Protein AF-A0A5K7SCH5-F1 (afdb_monomer)

Foldseek 3Di:
DVVVVVVVVVVVVVVVLVVQLVVQLVVVCVVVVNPDDPDPLSSCLSVLLSVLLVVLQCCCVPPLCVPAVVVVNVVVSVVVNLVSLQVSLVVSLVVNVVSDDPPRDDPVSNDCSVVSSVVSVVSNVVSVVVVVVVVVVVVVVVVVVVVVVVVVVVVVVVVVLVVLDPVVLVVLLVVLLVVCVVVVNPCSVVSVVLVVLLVCCSNPVLPDQKDFLVSQVSNVVSVVVSLCSSCVVQAAEAEEEDDDRDRDIDNHCPCVVVQVCLSVPLPPDPDPHWYWYFYWYFDCDDPDTDTDTDTDRDD

Sequence (299 aa):
MVNRYDKFKIYSHVLFWICSITFAISAFYVASDHKLILNSDLFLRALIPNIGFALAVYFNLYLLIPKFLKNKNYIFYTFWLIILLAISAILIQLIFTYLSEPRSLSDQFRNMFSSHFFTALFYVGITSLFKFVKDWLKLQEIKLKITQIEREKLEAELNTLKSQLNPHFLFNSLNNIYSLSLVNSPRTPEIILKLSDLMRHVLYESRENFISVKEELNFLSNFIELQKIRLNNEIEIQYLIEGEVPDTKVIPLIFEPFIDNAFKHGLRNPAPLPYIHVFIYFQQIRCDLRLRITLIARD

Structure (mmCIF, N/CA/C/O backbone):
data_AF-A0A5K7SCH5-F1
#
_entry.id   AF-A0A5K7SCH5-F1
#
loop_
_atom_site.group_PDB
_atom_site.id
_atom_site.type_symbol
_atom_site.label_atom_id
_atom_site.label_alt_id
_atom_site.label_comp_id
_atom_site.label_asym_id
_atom_site.label_entity_id
_atom_site.label_seq_id
_atom_site.pdbx_PDB_ins_code
_atom_site.Cartn_x
_atom_site.Cartn_y
_atom_site.Cartn_z
_atom_site.occupancy
_atom_site.B_iso_or_equiv
_atom_site.auth_seq_id
_atom_site.auth_comp_id
_atom_site.auth_asym_id
_atom_site.auth_atom_id
_atom_site.pdbx_PDB_model_num
ATOM 1 N N . MET A 1 1 ? -3.236 18.966 -10.878 1.00 46.78 1 MET A N 1
ATOM 2 C CA . MET A 1 1 ? -1.799 18.663 -10.647 1.00 46.78 1 MET A CA 1
ATOM 3 C C . MET A 1 1 ? -1.183 17.704 -11.674 1.00 46.78 1 MET A C 1
ATOM 5 O O . MET A 1 1 ? -0.022 17.902 -12.003 1.00 46.78 1 MET A O 1
ATOM 9 N N . VAL A 1 2 ? -1.929 16.745 -12.243 1.00 48.94 2 VAL A N 1
ATOM 10 C CA . VAL A 1 2 ? -1.434 15.760 -13.241 1.00 48.94 2 VAL A CA 1
ATOM 11 C C . VAL A 1 2 ? -0.761 16.407 -14.474 1.00 48.94 2 VAL A C 1
ATOM 13 O O . VAL A 1 2 ? 0.338 16.024 -14.857 1.00 48.94 2 VAL A O 1
ATOM 16 N N . ASN A 1 3 ? -1.328 17.498 -15.003 1.00 55.69 3 ASN A N 1
ATOM 17 C CA . ASN A 1 3 ? -0.863 18.143 -16.243 1.00 55.69 3 ASN A CA 1
ATOM 18 C C . ASN A 1 3 ? 0.536 18.810 -16.154 1.00 55.69 3 ASN A C 1
ATOM 20 O O . ASN A 1 3 ? 1.202 18.995 -17.167 1.00 55.69 3 ASN A O 1
ATOM 24 N N . ARG A 1 4 ? 1.022 19.187 -14.958 1.00 58.84 4 ARG A N 1
ATOM 25 C CA . ARG A 1 4 ? 2.378 19.770 -14.814 1.00 58.84 4 ARG A CA 1
ATOM 26 C C . ARG A 1 4 ? 3.472 18.699 -14.842 1.00 58.84 4 ARG A C 1
ATOM 28 O O . ARG A 1 4 ? 4.551 18.954 -15.368 1.00 58.84 4 ARG A O 1
ATOM 35 N N . TYR A 1 5 ? 3.184 17.511 -14.312 1.00 65.25 5 TYR A N 1
ATOM 36 C CA . TYR A 1 5 ? 4.149 16.416 -14.227 1.00 65.25 5 TYR A CA 1
ATOM 37 C C . TYR A 1 5 ? 4.415 15.780 -15.598 1.00 65.25 5 TYR A C 1
ATOM 39 O O . TYR A 1 5 ? 5.567 15.531 -15.956 1.00 65.25 5 TYR A O 1
ATOM 47 N N . ASP A 1 6 ? 3.366 15.600 -16.403 1.00 69.25 6 ASP A N 1
ATOM 48 C CA . ASP A 1 6 ? 3.497 15.070 -17.765 1.00 69.25 6 ASP A CA 1
ATOM 49 C C . ASP A 1 6 ? 4.225 16.050 -18.691 1.00 69.25 6 ASP A C 1
ATOM 51 O O . ASP A 1 6 ? 5.098 15.645 -19.460 1.00 69.25 6 ASP A O 1
ATOM 55 N N . LYS A 1 7 ? 3.964 17.355 -18.541 1.00 72.81 7 LYS A N 1
ATOM 56 C CA . LYS A 1 7 ? 4.720 18.402 -19.239 1.00 72.81 7 LYS A CA 1
ATOM 57 C C . LYS A 1 7 ? 6.201 18.375 -18.864 1.00 72.81 7 LYS A C 1
ATOM 59 O O . LYS A 1 7 ? 7.041 18.348 -19.756 1.00 72.81 7 LYS A O 1
ATOM 64 N N . PHE A 1 8 ? 6.534 18.304 -17.571 1.00 79.38 8 PHE A N 1
ATOM 65 C CA . PHE A 1 8 ? 7.929 18.219 -17.117 1.00 79.38 8 PHE A CA 1
ATOM 66 C C . PHE A 1 8 ? 8.663 17.000 -17.696 1.00 79.38 8 PHE A C 1
ATOM 68 O O . PHE A 1 8 ? 9.817 17.106 -18.102 1.00 79.38 8 PHE A O 1
ATOM 75 N N . LYS A 1 9 ? 7.978 15.856 -17.801 1.00 79.38 9 LYS A N 1
ATOM 76 C CA . LYS A 1 9 ? 8.527 14.644 -18.420 1.00 79.38 9 LYS A CA 1
ATOM 77 C C . LYS A 1 9 ? 8.827 14.837 -19.910 1.00 79.38 9 LYS A C 1
ATOM 79 O O . LYS A 1 9 ? 9.870 14.399 -20.380 1.00 79.38 9 LYS A O 1
ATOM 84 N N . ILE A 1 10 ? 7.929 15.478 -20.659 1.00 83.94 10 ILE A N 1
ATOM 85 C CA . ILE A 1 10 ? 8.163 15.765 -22.082 1.00 83.94 10 ILE A CA 1
ATOM 86 C C . ILE A 1 10 ? 9.352 16.721 -22.230 1.00 83.94 10 ILE A C 1
ATOM 88 O O . ILE A 1 10 ? 10.249 16.448 -23.025 1.00 83.94 10 ILE A O 1
ATOM 92 N N . TYR A 1 11 ? 9.415 17.780 -21.415 1.00 87.75 11 TYR A N 1
ATOM 93 C CA . TYR A 1 11 ? 10.534 18.722 -21.438 1.00 87.75 11 TYR A CA 1
ATOM 94 C C . TYR A 1 11 ? 11.872 18.057 -21.113 1.00 87.75 11 TYR A C 1
ATOM 96 O O . TYR A 1 11 ? 12.852 18.338 -21.796 1.00 87.75 11 TYR A O 1
ATOM 104 N N . SER A 1 12 ? 11.932 17.149 -20.134 1.00 85.19 12 SER A N 1
ATOM 105 C CA . SER A 1 12 ? 13.184 16.465 -19.799 1.00 85.19 12 SER A CA 1
ATOM 106 C C . SER A 1 12 ? 13.661 15.526 -20.910 1.00 85.19 12 SER A C 1
ATOM 108 O O . SER A 1 12 ? 14.858 15.477 -21.181 1.00 85.19 12 SER A O 1
ATOM 110 N N . HIS A 1 13 ? 12.750 14.833 -21.605 1.00 88.38 13 HIS A N 1
ATOM 111 C CA . HIS A 1 13 ? 13.102 14.021 -22.774 1.00 88.38 13 HIS A CA 1
ATOM 112 C C . HIS A 1 13 ? 13.577 14.874 -23.954 1.00 88.38 13 HIS A C 1
ATOM 114 O O . HIS A 1 13 ? 14.573 14.531 -24.587 1.00 88.38 13 HIS A O 1
ATOM 120 N N . VAL A 1 14 ? 12.891 15.983 -24.243 1.00 89.50 14 VAL A N 1
ATOM 121 C CA . VAL A 1 14 ? 13.286 16.896 -25.325 1.00 89.50 14 VAL A CA 1
ATOM 122 C C . VAL A 1 14 ? 14.648 17.519 -25.026 1.00 89.50 14 VAL A C 1
ATOM 124 O O . VAL A 1 14 ? 15.532 17.486 -25.876 1.00 89.50 14 VAL A O 1
ATOM 127 N N . LEU A 1 15 ? 14.855 18.005 -23.800 1.00 92.56 15 LEU A N 1
ATOM 128 C CA . LEU A 1 15 ? 16.133 18.559 -23.360 1.00 92.56 15 LEU A CA 1
ATOM 129 C C . LEU A 1 15 ? 17.260 17.523 -23.455 1.00 92.56 15 LEU A C 1
ATOM 131 O O . LEU A 1 15 ? 18.329 17.837 -23.968 1.00 92.56 15 LEU A O 1
ATOM 135 N N . PHE A 1 16 ? 17.011 16.282 -23.024 1.00 93.19 16 PHE A N 1
ATOM 136 C CA . PHE A 1 16 ? 17.981 15.190 -23.116 1.00 93.19 16 PHE A CA 1
ATOM 137 C C . PHE A 1 16 ? 18.449 14.952 -24.557 1.00 93.19 16 PHE A C 1
ATOM 139 O O . PHE A 1 16 ? 19.652 14.901 -24.810 1.00 93.19 16 PHE A O 1
ATOM 146 N N . TRP A 1 17 ? 17.519 14.854 -25.512 1.00 94.06 17 TRP A N 1
ATOM 147 C CA . TRP A 1 17 ? 17.871 14.632 -26.917 1.00 94.06 17 TRP A CA 1
ATOM 148 C C . TRP A 1 17 ? 18.519 15.854 -27.571 1.00 94.06 17 TRP A C 1
ATOM 150 O O . TRP A 1 17 ? 19.431 15.680 -28.375 1.00 94.06 17 TRP A O 1
ATOM 160 N N . ILE A 1 18 ? 18.133 17.077 -27.191 1.00 92.44 18 ILE A N 1
ATOM 161 C CA . ILE A 1 18 ? 18.821 18.299 -27.636 1.00 92.44 18 ILE A CA 1
ATOM 162 C C . ILE A 1 18 ? 20.275 18.288 -27.155 1.00 92.44 18 ILE A C 1
ATOM 164 O O . ILE A 1 18 ? 21.184 18.445 -27.965 1.00 92.44 18 ILE A O 1
ATOM 168 N N . CYS A 1 19 ? 20.517 18.030 -25.866 1.00 93.00 19 CYS A N 1
ATOM 169 C CA . CYS A 1 19 ? 21.871 17.905 -25.322 1.00 93.00 19 CYS A CA 1
ATOM 170 C C . CYS A 1 19 ? 22.671 16.797 -26.023 1.00 93.00 19 CYS A C 1
ATOM 172 O O . CYS A 1 19 ? 23.845 16.988 -26.324 1.00 93.00 19 CYS A O 1
ATOM 174 N N . SER A 1 20 ? 22.027 15.666 -26.320 1.00 92.69 20 SER A N 1
ATOM 175 C CA . SER A 1 20 ? 22.623 14.531 -27.031 1.00 92.69 20 SER A CA 1
ATOM 176 C C . SER A 1 20 ? 23.069 14.888 -28.452 1.00 92.69 20 SER A C 1
ATOM 178 O O . SER A 1 20 ? 24.183 14.558 -28.858 1.00 92.69 20 SER A O 1
ATOM 180 N N . ILE A 1 21 ? 22.227 15.602 -29.203 1.00 91.62 21 ILE A N 1
ATOM 181 C CA . ILE A 1 21 ? 22.551 16.060 -30.559 1.00 91.62 21 ILE A CA 1
ATOM 182 C C . ILE A 1 21 ? 23.678 17.096 -30.512 1.00 91.62 21 ILE A C 1
ATOM 184 O O . ILE A 1 21 ? 24.638 16.972 -31.268 1.00 91.62 21 ILE A O 1
ATOM 188 N N . THR A 1 22 ? 23.617 18.069 -29.598 1.00 90.00 22 THR A N 1
ATOM 189 C CA . THR A 1 22 ? 24.687 19.065 -29.415 1.00 90.00 22 THR A CA 1
ATOM 190 C C . THR A 1 22 ? 26.019 18.398 -29.073 1.00 90.00 22 THR A C 1
ATOM 192 O O . THR A 1 22 ? 27.050 18.740 -29.654 1.00 90.00 22 THR A O 1
ATOM 195 N N . PHE A 1 23 ? 26.001 17.400 -28.183 1.00 90.62 23 PHE A N 1
ATOM 196 C CA . PHE A 1 23 ? 27.180 16.603 -27.860 1.00 90.62 23 PHE A CA 1
ATOM 197 C C . PHE A 1 23 ? 27.710 15.861 -29.092 1.00 90.62 23 PHE A C 1
ATOM 199 O O . PHE A 1 23 ? 28.900 15.953 -29.384 1.00 90.62 23 PHE A O 1
ATOM 206 N N . ALA A 1 24 ? 26.845 15.202 -29.868 1.00 87.88 24 ALA A N 1
ATOM 207 C CA . ALA A 1 24 ? 27.249 14.517 -31.094 1.00 87.88 24 ALA A CA 1
ATOM 208 C C . ALA A 1 24 ? 27.886 15.471 -32.122 1.00 87.88 24 ALA A C 1
ATOM 210 O O . ALA A 1 24 ? 28.936 15.147 -32.669 1.00 87.88 24 ALA A O 1
ATOM 211 N N . ILE A 1 25 ? 27.317 16.665 -32.336 1.00 87.44 25 ILE A N 1
ATOM 212 C CA . ILE A 1 25 ? 27.899 17.691 -33.222 1.00 87.44 25 ILE A CA 1
ATOM 213 C C . ILE A 1 25 ? 29.306 18.070 -32.744 1.00 87.44 25 ILE A C 1
ATOM 215 O O . ILE A 1 25 ? 30.240 18.086 -33.545 1.00 87.44 25 ILE A O 1
ATOM 219 N N . SER A 1 26 ? 29.477 18.319 -31.440 1.00 85.69 26 SER A N 1
ATOM 220 C CA . SER A 1 26 ? 30.792 18.637 -30.869 1.00 85.69 26 SER A CA 1
ATOM 221 C C . SER A 1 26 ? 31.794 17.486 -31.020 1.00 85.69 26 SER A C 1
ATOM 223 O O . SER A 1 26 ? 32.942 17.721 -31.390 1.00 85.69 26 SER A O 1
ATOM 225 N N . ALA A 1 27 ? 31.355 16.239 -30.823 1.00 83.25 27 ALA A N 1
ATOM 226 C CA . ALA A 1 27 ? 32.192 15.055 -30.971 1.00 83.25 27 ALA A CA 1
ATOM 227 C C . ALA A 1 27 ? 32.668 14.868 -32.418 1.00 83.25 27 ALA A C 1
ATOM 229 O O . ALA A 1 27 ? 33.852 14.627 -32.635 1.00 83.25 27 ALA A O 1
ATOM 230 N N . PHE A 1 28 ? 31.787 15.036 -33.412 1.00 79.50 28 PHE A N 1
ATOM 231 C CA . PHE A 1 28 ? 32.173 14.981 -34.826 1.00 79.50 28 PHE A CA 1
ATOM 232 C C . PHE A 1 28 ? 33.104 16.131 -35.222 1.00 79.50 28 PHE A C 1
ATOM 234 O O . PHE A 1 28 ? 34.065 15.909 -35.957 1.00 79.50 28 PHE A O 1
ATOM 241 N N . TYR A 1 29 ? 32.862 17.341 -34.712 1.00 80.62 29 TYR A N 1
ATOM 242 C CA . TYR A 1 29 ? 33.730 18.491 -34.961 1.00 80.62 29 TYR A CA 1
ATOM 243 C C . TYR A 1 29 ? 35.156 18.250 -34.440 1.00 80.62 29 TYR A C 1
ATOM 245 O O . TYR A 1 29 ? 36.119 18.395 -35.195 1.00 80.62 29 TYR A O 1
ATOM 253 N N . VAL A 1 30 ? 35.292 17.775 -33.198 1.00 80.56 30 VAL A N 1
ATOM 254 C CA . VAL A 1 30 ? 36.593 17.426 -32.601 1.00 80.56 30 VAL A CA 1
ATOM 255 C C . VAL A 1 30 ? 37.244 16.241 -33.320 1.00 80.56 30 VAL A C 1
ATOM 257 O O . VAL A 1 30 ? 38.422 16.308 -33.661 1.00 80.56 30 VAL A O 1
ATOM 260 N N . ALA A 1 31 ? 36.487 15.177 -33.615 1.00 74.81 31 ALA A N 1
ATOM 261 C CA . ALA A 1 31 ? 36.997 13.995 -34.317 1.00 74.81 31 ALA A CA 1
ATOM 262 C C . ALA A 1 31 ? 37.499 14.306 -35.736 1.00 74.81 31 ALA A C 1
ATOM 264 O O . ALA A 1 31 ? 38.339 13.587 -36.269 1.00 74.81 31 ALA A O 1
ATOM 265 N N . SER A 1 32 ? 37.012 15.391 -36.342 1.00 70.19 32 SER A N 1
ATOM 266 C CA . SER A 1 32 ? 37.479 15.873 -37.642 1.00 70.19 32 SER A CA 1
ATOM 267 C C . SER A 1 32 ? 38.739 16.735 -37.594 1.00 70.19 32 SER A C 1
ATOM 269 O O . SER A 1 32 ? 39.086 17.347 -38.604 1.00 70.19 32 SER A O 1
ATOM 271 N N . ASP A 1 33 ? 39.403 16.824 -36.439 1.00 75.38 33 ASP A N 1
ATOM 272 C CA . ASP A 1 33 ? 40.546 17.716 -36.228 1.00 75.38 33 ASP A CA 1
ATOM 273 C C . ASP A 1 33 ? 40.180 19.188 -36.502 1.00 75.38 33 ASP A C 1
ATOM 275 O O . ASP A 1 33 ? 40.959 19.952 -37.062 1.00 75.38 33 ASP A O 1
ATOM 279 N N . HIS A 1 34 ? 38.949 19.579 -36.140 1.00 77.19 34 HIS A N 1
ATOM 280 C CA . HIS A 1 34 ? 38.393 20.925 -36.344 1.00 77.19 34 HIS A CA 1
ATOM 281 C C . HIS A 1 34 ? 38.303 21.357 -37.823 1.00 77.19 34 HIS A C 1
ATOM 283 O O . HIS A 1 34 ? 38.182 22.545 -38.117 1.00 77.19 34 HIS A O 1
ATOM 289 N N . LYS A 1 35 ? 38.350 20.404 -38.767 1.00 67.69 35 LYS A N 1
ATOM 290 C CA . LYS A 1 35 ? 38.323 20.675 -40.218 1.00 67.69 35 LYS A CA 1
ATOM 291 C C . LYS A 1 35 ? 36.916 20.672 -40.816 1.00 67.69 35 LYS A C 1
ATOM 293 O O . LYS A 1 35 ? 36.741 21.153 -41.934 1.00 67.69 35 LYS A O 1
ATOM 298 N N . LEU A 1 36 ? 35.912 20.134 -40.117 1.00 67.12 36 LEU A N 1
ATOM 299 C CA . LEU A 1 36 ? 34.521 20.172 -40.580 1.00 67.12 36 LEU A CA 1
ATOM 300 C C . LEU A 1 36 ? 33.914 21.567 -40.393 1.00 67.12 36 LEU A C 1
ATOM 302 O O . LEU A 1 36 ? 33.878 22.105 -39.289 1.00 67.12 36 LEU A O 1
ATOM 306 N N . ILE A 1 37 ? 33.365 22.121 -41.474 1.00 71.06 37 ILE A N 1
ATOM 307 C CA . ILE A 1 37 ? 32.557 23.346 -41.439 1.00 71.06 37 ILE A CA 1
ATOM 308 C C . ILE A 1 37 ? 31.182 23.005 -40.840 1.00 71.06 37 ILE A C 1
ATOM 310 O O . ILE A 1 37 ? 30.614 21.952 -41.144 1.00 71.06 37 ILE A O 1
ATOM 314 N N . LEU A 1 38 ? 30.634 23.900 -40.007 1.00 73.31 38 LEU A N 1
ATOM 315 C CA . LEU A 1 38 ? 29.265 23.827 -39.474 1.00 73.31 38 LEU A CA 1
ATOM 316 C C . LEU A 1 38 ? 28.230 23.989 -40.602 1.00 73.31 38 LEU A C 1
ATOM 318 O O . LEU A 1 38 ? 27.627 25.043 -40.775 1.00 73.31 38 LEU A O 1
ATOM 322 N N . ASN A 1 39 ? 28.038 22.919 -41.368 1.00 75.00 39 ASN A N 1
ATOM 323 C CA . ASN A 1 39 ? 27.110 22.840 -42.490 1.00 75.00 39 ASN A CA 1
ATOM 324 C C . ASN A 1 39 ? 25.967 21.860 -42.191 1.00 75.00 39 ASN A C 1
ATOM 326 O O . ASN A 1 39 ? 26.016 21.077 -41.238 1.00 75.00 39 ASN A O 1
ATOM 330 N N . SER A 1 40 ? 24.944 21.867 -43.049 1.00 77.38 40 SER A N 1
ATOM 331 C CA . SER A 1 40 ? 23.811 20.932 -42.983 1.00 77.38 40 SER A CA 1
ATOM 332 C C . SER A 1 40 ? 24.246 19.460 -42.972 1.00 77.38 40 SER A C 1
ATOM 334 O O . SER A 1 40 ? 23.619 18.650 -42.296 1.00 77.38 40 SER A O 1
ATOM 336 N N . ASP A 1 41 ? 25.348 19.123 -43.643 1.00 76.88 41 ASP A N 1
ATOM 337 C CA . ASP A 1 41 ? 25.918 17.771 -43.658 1.00 76.88 41 ASP A CA 1
ATOM 338 C C . ASP A 1 41 ? 26.381 17.304 -42.263 1.00 76.88 41 ASP A C 1
ATOM 340 O O . ASP A 1 41 ? 26.000 16.226 -41.808 1.00 76.88 41 ASP A O 1
ATOM 344 N N . LEU A 1 42 ? 27.113 18.143 -41.516 1.00 79.00 42 LEU A N 1
ATOM 345 C CA . LEU A 1 42 ? 27.538 17.832 -40.142 1.00 79.00 42 LEU A CA 1
ATOM 346 C C . LEU A 1 42 ? 26.329 17.614 -39.221 1.00 79.00 42 LEU A C 1
ATOM 348 O O . LEU A 1 42 ? 26.325 16.704 -38.389 1.00 79.00 42 LEU A O 1
ATOM 352 N N . PHE A 1 43 ? 25.286 18.431 -39.391 1.00 83.38 43 PHE A N 1
ATOM 353 C CA . PHE A 1 43 ? 24.049 18.289 -38.632 1.00 83.38 43 PHE A CA 1
ATOM 354 C C . PHE A 1 43 ? 23.350 16.957 -38.929 1.00 83.38 43 PHE A C 1
ATOM 356 O O . PHE A 1 43 ? 22.961 16.252 -37.999 1.00 83.38 43 PHE A O 1
ATOM 363 N N . LEU A 1 44 ? 23.241 16.564 -40.203 1.00 81.62 44 LEU A N 1
ATOM 364 C CA . LEU A 1 44 ? 22.659 15.278 -40.600 1.00 81.62 44 LEU A CA 1
ATOM 365 C C . LEU A 1 44 ? 23.472 14.087 -40.067 1.00 81.62 44 LEU A C 1
ATOM 367 O O . LEU A 1 44 ? 22.883 13.141 -39.536 1.00 81.62 44 LEU A O 1
ATOM 371 N N . ARG A 1 45 ? 24.810 14.163 -40.111 1.00 80.12 45 ARG A N 1
ATOM 372 C CA . ARG A 1 45 ? 25.715 13.142 -39.545 1.00 80.12 45 ARG A CA 1
ATOM 373 C C . ARG A 1 45 ? 25.533 12.955 -38.038 1.00 80.12 45 ARG A C 1
ATOM 375 O O . ARG A 1 45 ? 25.670 11.837 -37.550 1.00 80.12 45 ARG A O 1
ATOM 382 N N . ALA A 1 46 ? 25.181 14.011 -37.304 1.00 86.12 46 ALA A N 1
ATOM 383 C CA . ALA A 1 46 ? 24.870 13.928 -35.878 1.00 86.12 46 ALA A CA 1
ATOM 384 C C . ALA A 1 46 ? 23.429 13.462 -35.602 1.00 86.12 46 ALA A C 1
ATOM 386 O O . ALA A 1 46 ? 23.197 12.663 -34.692 1.00 86.12 46 ALA A O 1
ATOM 387 N N . LEU A 1 47 ? 22.455 13.942 -36.377 1.00 88.75 47 LEU A N 1
ATOM 388 C CA . LEU A 1 47 ? 21.031 13.679 -36.164 1.00 88.75 47 LEU A CA 1
ATOM 389 C C . LEU A 1 47 ? 20.677 12.198 -36.364 1.00 88.75 47 LEU A C 1
ATOM 391 O O . LEU A 1 47 ? 19.938 11.616 -35.572 1.00 88.75 47 LEU A O 1
ATOM 395 N N . ILE A 1 48 ? 21.209 11.579 -37.415 1.00 86.62 48 ILE A N 1
ATOM 396 C CA . ILE A 1 48 ? 20.793 10.244 -37.862 1.00 86.62 48 ILE A CA 1
ATOM 397 C C . ILE A 1 48 ? 21.143 9.139 -36.853 1.00 86.62 48 ILE A C 1
ATOM 399 O O . ILE A 1 48 ? 20.233 8.395 -36.468 1.00 86.62 48 ILE A O 1
ATOM 403 N N . PRO A 1 49 ? 22.389 9.037 -36.345 1.00 89.12 49 PRO A N 1
ATOM 404 C CA . PRO A 1 49 ? 22.706 8.100 -35.271 1.00 89.12 49 PRO A CA 1
ATOM 405 C C . PRO A 1 49 ? 21.851 8.340 -34.023 1.00 89.12 49 PRO A C 1
ATOM 407 O O . PRO A 1 49 ? 21.360 7.386 -33.424 1.00 89.12 49 PRO A O 1
ATOM 410 N N . ASN A 1 50 ? 21.598 9.608 -33.667 1.00 92.00 50 ASN A N 1
ATOM 411 C CA . ASN A 1 50 ? 20.769 9.967 -32.512 1.00 92.00 50 ASN A CA 1
ATOM 412 C C . ASN A 1 50 ? 19.324 9.465 -32.642 1.00 92.00 50 ASN A C 1
ATOM 414 O O . ASN A 1 50 ? 18.773 8.959 -31.665 1.00 92.00 50 ASN A O 1
ATOM 418 N N . ILE A 1 51 ? 18.720 9.540 -33.832 1.00 92.81 51 ILE A N 1
ATOM 419 C CA . ILE A 1 51 ? 17.390 8.963 -34.085 1.00 92.81 51 ILE A CA 1
ATOM 420 C C . ILE A 1 51 ? 17.425 7.441 -33.889 1.00 92.81 51 ILE A C 1
ATOM 422 O O . ILE A 1 51 ? 16.549 6.888 -33.221 1.00 92.81 51 ILE A O 1
ATOM 426 N N . GLY A 1 52 ? 18.454 6.763 -34.407 1.00 93.31 52 GLY A N 1
ATOM 427 C CA . GLY A 1 52 ? 18.636 5.322 -34.211 1.00 93.31 52 GLY A CA 1
ATOM 428 C C . GLY A 1 52 ? 18.763 4.934 -32.733 1.00 93.31 52 GLY A C 1
ATOM 429 O O . GLY A 1 52 ? 18.086 4.012 -32.269 1.00 93.31 52 GLY A O 1
ATOM 430 N N . PHE A 1 53 ? 19.556 5.683 -31.961 1.00 95.25 53 PHE A N 1
ATOM 431 C CA . PHE A 1 53 ? 19.676 5.490 -30.513 1.00 95.25 53 PHE A CA 1
ATOM 432 C C . PHE A 1 53 ? 18.355 5.754 -29.786 1.00 95.25 53 PHE A C 1
ATOM 434 O O . PHE A 1 53 ? 17.985 4.987 -28.897 1.00 95.25 53 PHE A O 1
ATOM 441 N N . ALA A 1 54 ? 17.609 6.790 -30.178 1.00 95.38 54 ALA A N 1
ATOM 442 C CA . ALA A 1 54 ? 16.308 7.096 -29.595 1.00 95.38 54 ALA A CA 1
ATOM 443 C C . ALA A 1 54 ? 15.304 5.962 -29.803 1.00 95.38 54 ALA A C 1
ATOM 445 O O . ALA A 1 54 ? 14.622 5.565 -28.855 1.00 95.38 54 ALA A O 1
ATOM 446 N N . LEU A 1 55 ? 15.258 5.386 -31.004 1.00 95.88 55 LEU A N 1
ATOM 447 C CA . LEU A 1 55 ? 14.415 4.228 -31.292 1.00 95.88 55 LEU A CA 1
ATOM 448 C C . LEU A 1 55 ? 14.777 3.035 -30.401 1.00 95.88 55 LEU A C 1
ATOM 450 O O . LEU A 1 55 ? 13.885 2.459 -29.779 1.00 95.88 55 LEU A O 1
ATOM 454 N N . ALA A 1 56 ? 16.067 2.707 -30.263 1.00 96.81 56 ALA A N 1
ATOM 455 C CA . ALA A 1 56 ? 16.517 1.629 -29.379 1.00 96.81 56 ALA A CA 1
ATOM 456 C C . ALA A 1 56 ? 16.144 1.888 -27.905 1.00 96.81 56 ALA A C 1
ATOM 458 O O . ALA A 1 56 ? 15.617 1.001 -27.228 1.00 96.81 56 ALA A O 1
ATOM 459 N N . VAL A 1 57 ? 16.340 3.117 -27.415 1.00 97.06 57 VAL A N 1
ATOM 460 C CA . VAL A 1 57 ? 15.959 3.529 -26.055 1.00 97.06 57 VAL A CA 1
ATOM 461 C C . VAL A 1 57 ? 14.464 3.333 -25.826 1.00 97.06 57 VAL A C 1
ATOM 463 O O . VAL A 1 57 ? 14.070 2.657 -24.875 1.00 97.06 57 VAL A O 1
ATOM 466 N N . TYR A 1 58 ? 13.610 3.891 -26.683 1.00 96.12 58 TYR A N 1
ATOM 467 C CA . TYR A 1 58 ? 12.165 3.821 -26.476 1.00 96.12 58 TYR A CA 1
ATOM 468 C C . TYR A 1 58 ? 11.620 2.405 -26.658 1.00 96.12 58 TYR A C 1
ATOM 470 O O . TYR A 1 58 ? 10.769 1.984 -25.871 1.00 96.12 58 TYR A O 1
ATOM 478 N N . PHE A 1 59 ? 12.154 1.636 -27.608 1.00 97.38 59 PHE A N 1
ATOM 479 C CA . PHE A 1 59 ? 11.801 0.229 -27.775 1.00 97.38 59 PHE A CA 1
ATOM 480 C C . PHE A 1 59 ? 12.145 -0.579 -26.513 1.00 97.38 59 PHE A C 1
ATOM 482 O O . PHE A 1 59 ? 11.311 -1.331 -26.003 1.00 97.38 59 PHE A O 1
ATOM 489 N N . ASN A 1 60 ? 13.321 -0.352 -25.920 1.00 97.31 60 ASN A N 1
ATOM 490 C CA . ASN A 1 60 ? 13.682 -0.976 -24.651 1.00 97.31 60 ASN A CA 1
ATOM 491 C C . ASN A 1 60 ? 12.759 -0.546 -23.496 1.00 97.31 60 ASN A C 1
ATOM 493 O O . ASN A 1 60 ? 12.205 -1.389 -22.785 1.00 97.31 60 ASN A O 1
ATOM 497 N N . LEU A 1 61 ? 12.546 0.762 -23.323 1.00 94.94 61 LEU A N 1
ATOM 498 C CA . LEU A 1 61 ? 11.775 1.302 -22.203 1.00 94.94 61 LEU A CA 1
ATOM 499 C C . LEU A 1 61 ? 10.296 0.892 -22.235 1.00 94.94 61 LEU A C 1
ATOM 501 O O . LEU A 1 61 ? 9.723 0.670 -21.161 1.00 94.94 61 LEU A O 1
ATOM 505 N N . TYR A 1 62 ? 9.678 0.825 -23.417 1.00 95.00 62 TYR A N 1
ATOM 506 C CA . TYR A 1 62 ? 8.242 0.576 -23.573 1.00 95.00 62 TYR A CA 1
ATOM 507 C C . TYR A 1 62 ? 7.886 -0.877 -23.901 1.00 95.00 62 TYR A C 1
ATOM 509 O O . TYR A 1 62 ? 6.792 -1.298 -23.532 1.00 95.00 62 TYR A O 1
ATOM 517 N N . LEU A 1 63 ? 8.780 -1.656 -24.524 1.00 96.06 63 LEU A N 1
ATOM 518 C CA . LEU A 1 63 ? 8.490 -3.043 -24.911 1.00 96.06 63 LEU A CA 1
ATOM 519 C C . LEU A 1 63 ? 9.331 -4.066 -24.145 1.00 96.06 63 LEU A C 1
ATOM 521 O O . LEU A 1 63 ? 8.750 -4.899 -23.448 1.00 96.06 63 LEU A O 1
ATOM 525 N N . LEU A 1 64 ? 10.670 -4.017 -24.211 1.00 95.81 64 LEU A N 1
ATOM 526 C CA . LEU A 1 64 ? 11.493 -5.064 -23.577 1.00 95.81 64 LEU A CA 1
ATOM 527 C C . LEU A 1 64 ? 11.372 -5.065 -22.053 1.00 95.81 64 LEU A C 1
ATOM 529 O O . LEU A 1 64 ? 11.161 -6.125 -21.456 1.00 95.81 64 LEU A O 1
ATOM 533 N N . ILE A 1 65 ? 11.494 -3.893 -21.418 1.00 95.31 65 ILE A N 1
ATOM 534 C CA . ILE A 1 65 ? 11.445 -3.799 -19.956 1.00 95.31 65 ILE A CA 1
ATOM 535 C C . ILE A 1 65 ? 10.092 -4.299 -19.423 1.00 95.31 65 ILE A C 1
ATOM 537 O O . ILE A 1 65 ? 10.096 -5.178 -18.558 1.00 95.31 65 ILE A O 1
ATOM 541 N N . PRO A 1 66 ? 8.928 -3.807 -19.894 1.00 94.12 66 PRO A N 1
ATOM 542 C CA . PRO A 1 66 ? 7.648 -4.271 -19.367 1.00 94.12 66 PRO A CA 1
ATOM 543 C C . PRO A 1 66 ? 7.357 -5.741 -19.682 1.00 94.12 66 PRO A C 1
ATOM 545 O O . PRO A 1 66 ? 6.814 -6.432 -18.827 1.00 94.12 66 PRO A O 1
ATOM 548 N N . LYS A 1 67 ? 7.729 -6.232 -20.872 1.00 94.62 67 LYS A N 1
ATOM 549 C CA . LYS A 1 67 ? 7.371 -7.587 -21.320 1.00 94.62 67 LYS A CA 1
ATOM 550 C C . LYS A 1 67 ? 8.245 -8.684 -20.713 1.00 94.62 67 LYS A C 1
ATOM 552 O O . LYS A 1 67 ? 7.728 -9.744 -20.368 1.00 94.62 67 LYS A O 1
ATOM 557 N N . PHE A 1 68 ? 9.552 -8.452 -20.596 1.00 94.44 68 PHE A N 1
ATOM 558 C CA . PHE A 1 68 ? 10.504 -9.487 -20.181 1.00 94.44 68 PHE A CA 1
ATOM 559 C C . PHE A 1 68 ? 11.106 -9.200 -18.808 1.00 94.44 68 PHE A C 1
ATOM 561 O O . PHE A 1 68 ? 11.061 -10.055 -17.926 1.00 94.44 68 PHE A O 1
ATOM 568 N N . LEU A 1 69 ? 11.611 -7.984 -18.590 1.00 91.25 69 LEU A N 1
ATOM 569 C CA . LEU A 1 69 ? 12.370 -7.659 -17.382 1.00 91.25 69 LEU A CA 1
ATOM 570 C C . LEU A 1 69 ? 11.487 -7.592 -16.132 1.00 91.25 69 LEU A C 1
ATOM 572 O O . LEU A 1 69 ? 11.837 -8.157 -15.097 1.00 91.25 69 LEU A O 1
ATOM 576 N N . LYS A 1 70 ? 10.308 -6.960 -16.233 1.00 89.88 70 LYS A N 1
ATOM 577 C CA . LYS A 1 70 ? 9.327 -6.920 -15.131 1.00 89.88 70 LYS A CA 1
ATOM 578 C C . LYS A 1 70 ? 8.742 -8.298 -14.812 1.00 89.88 70 LYS A C 1
ATOM 580 O O . LYS A 1 70 ? 8.461 -8.575 -13.651 1.00 89.88 70 LYS A O 1
ATOM 585 N N . ASN A 1 71 ? 8.663 -9.181 -15.806 1.00 90.81 71 ASN A N 1
ATOM 586 C CA . ASN A 1 71 ? 8.222 -10.569 -15.645 1.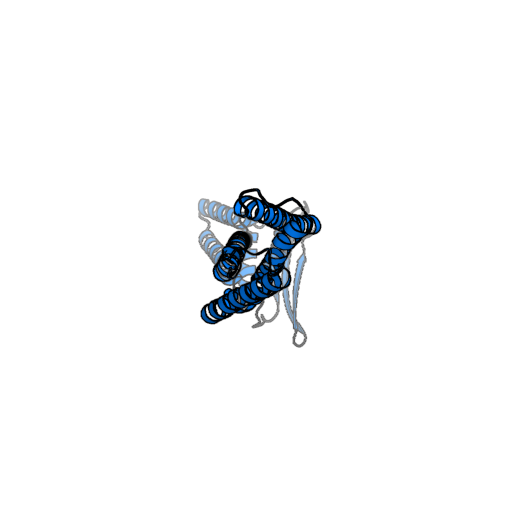00 90.81 71 ASN A CA 1
ATOM 587 C C . ASN A 1 71 ? 9.349 -11.515 -15.183 1.00 90.81 71 ASN A C 1
ATOM 589 O O . ASN A 1 71 ? 9.184 -12.729 -15.241 1.00 90.81 71 ASN A O 1
ATOM 593 N N . LYS A 1 72 ? 10.497 -10.975 -14.738 1.00 91.94 72 LYS A N 1
ATOM 594 C CA . LYS A 1 72 ? 11.687 -11.724 -14.284 1.00 91.94 72 LYS A CA 1
ATOM 595 C C . LYS A 1 72 ? 12.278 -12.672 -15.336 1.00 91.94 72 LYS A C 1
ATOM 597 O O . LYS A 1 72 ? 13.056 -13.564 -15.010 1.00 91.94 72 LYS A O 1
ATOM 602 N N . ASN A 1 73 ? 11.949 -12.469 -16.609 1.00 94.00 73 ASN A N 1
ATOM 603 C CA . ASN A 1 73 ? 12.473 -13.268 -17.702 1.00 94.00 73 ASN A CA 1
ATOM 604 C C . ASN A 1 73 ? 13.782 -12.657 -18.233 1.00 94.00 73 ASN A C 1
ATOM 606 O O . ASN A 1 73 ? 13.823 -12.035 -19.299 1.00 94.00 73 ASN A O 1
ATOM 610 N N . TYR A 1 74 ? 14.849 -12.796 -17.443 1.00 94.00 74 TYR A N 1
ATOM 611 C CA . TYR A 1 74 ? 16.133 -12.133 -17.690 1.00 94.00 74 TYR A CA 1
ATOM 612 C C . TYR A 1 74 ? 16.846 -12.643 -18.946 1.00 94.00 74 TYR A C 1
ATOM 614 O O . TYR A 1 74 ? 17.421 -11.837 -19.668 1.00 94.00 74 TYR A O 1
ATOM 622 N N . ILE A 1 75 ? 16.764 -13.946 -19.240 1.00 95.38 75 ILE A N 1
ATOM 623 C CA . ILE A 1 75 ? 17.432 -14.567 -20.398 1.00 95.38 75 ILE A CA 1
ATOM 624 C C . ILE A 1 75 ? 16.845 -14.034 -21.708 1.00 95.38 75 ILE A C 1
ATOM 626 O O . ILE A 1 75 ? 17.574 -13.609 -22.600 1.00 95.38 75 ILE A O 1
ATOM 630 N N . PHE A 1 76 ? 15.514 -13.999 -21.821 1.00 94.75 76 PHE A N 1
ATOM 631 C CA . PHE A 1 76 ? 14.873 -13.445 -23.013 1.00 94.75 76 PHE A CA 1
ATOM 632 C C . PHE A 1 76 ? 15.089 -11.935 -23.120 1.00 94.75 76 PHE A C 1
ATOM 634 O O . PHE A 1 76 ? 15.265 -11.426 -24.225 1.00 94.75 76 PHE A O 1
ATOM 641 N N . TYR A 1 77 ? 15.113 -11.214 -21.994 1.00 96.44 77 TYR A N 1
ATOM 642 C CA . TYR A 1 77 ? 15.434 -9.790 -22.002 1.00 96.44 77 TYR A CA 1
ATOM 643 C C . TYR A 1 77 ? 16.837 -9.526 -22.559 1.00 96.44 77 TYR A C 1
ATOM 645 O O . TYR A 1 77 ? 16.973 -8.716 -23.472 1.00 96.44 77 TYR A O 1
ATOM 653 N N . THR A 1 78 ? 17.869 -10.210 -22.052 1.00 95.56 78 THR A N 1
ATOM 654 C CA . THR A 1 78 ? 19.253 -10.001 -22.507 1.00 95.56 78 THR A CA 1
ATOM 655 C C . THR A 1 78 ? 19.436 -10.405 -23.965 1.00 95.56 78 THR A C 1
ATOM 657 O O . THR A 1 78 ? 20.059 -9.661 -24.719 1.00 95.56 78 THR A O 1
ATOM 660 N N . PHE A 1 79 ? 18.830 -11.515 -24.393 1.00 97.06 79 PHE A N 1
ATOM 661 C CA . PHE A 1 79 ? 18.836 -11.951 -25.790 1.00 97.06 79 PHE A CA 1
ATOM 662 C C . PHE A 1 79 ? 18.247 -10.890 -26.732 1.00 97.06 79 PHE A C 1
ATOM 664 O O . PHE A 1 79 ? 18.919 -10.437 -27.660 1.00 97.06 79 PHE A O 1
ATOM 671 N N . TRP A 1 80 ? 17.018 -10.431 -26.467 1.00 97.56 80 TRP A N 1
ATOM 672 C CA . TRP A 1 80 ? 16.366 -9.419 -27.304 1.00 97.56 80 TRP A CA 1
ATOM 673 C C . TRP A 1 80 ? 17.045 -8.052 -27.220 1.00 97.56 80 TRP A C 1
ATOM 675 O O . TRP A 1 80 ? 17.020 -7.303 -28.195 1.00 97.56 80 TRP A O 1
ATOM 685 N N . LEU A 1 81 ? 17.669 -7.725 -26.087 1.00 97.38 81 LEU A N 1
ATOM 686 C CA . LEU A 1 81 ? 18.431 -6.493 -25.928 1.00 97.38 81 LEU A CA 1
ATOM 687 C C . LEU A 1 81 ? 19.676 -6.495 -26.822 1.00 97.38 81 LEU A C 1
ATOM 689 O O . LEU A 1 81 ? 19.909 -5.518 -27.527 1.00 97.38 81 LEU A O 1
ATOM 693 N N . ILE A 1 82 ? 20.444 -7.589 -26.846 1.00 97.56 82 ILE A N 1
ATOM 694 C CA . ILE A 1 82 ? 21.617 -7.717 -27.726 1.00 97.56 82 ILE A CA 1
ATOM 695 C C . ILE A 1 82 ? 21.194 -7.612 -29.195 1.00 97.56 82 ILE A C 1
ATOM 697 O O . ILE A 1 82 ? 21.827 -6.884 -29.959 1.00 97.56 82 ILE A O 1
ATOM 701 N N . ILE A 1 83 ? 20.092 -8.270 -29.575 1.00 97.75 83 ILE A N 1
ATOM 702 C CA . ILE A 1 83 ? 19.528 -8.180 -30.930 1.00 97.75 83 ILE A CA 1
ATOM 703 C C . ILE A 1 83 ? 19.145 -6.739 -31.273 1.00 97.75 83 ILE A C 1
ATOM 705 O O . ILE A 1 83 ? 19.514 -6.248 -32.337 1.00 97.75 83 ILE A O 1
ATOM 709 N N . LEU A 1 84 ? 18.444 -6.041 -30.378 1.00 97.62 84 LEU A N 1
ATOM 710 C CA . LEU A 1 84 ? 18.054 -4.646 -30.581 1.00 97.62 84 LEU A CA 1
ATOM 711 C C . LEU A 1 84 ? 19.276 -3.745 -30.796 1.00 97.62 84 LEU A C 1
ATOM 713 O O . LEU A 1 84 ? 19.286 -2.936 -31.724 1.00 97.62 84 LEU A O 1
ATOM 717 N N . LEU A 1 85 ? 20.308 -3.898 -29.962 1.00 97.31 85 LEU A N 1
ATOM 718 C CA . LEU A 1 85 ? 21.544 -3.123 -30.059 1.00 97.31 85 LEU A CA 1
ATOM 719 C C . LEU A 1 85 ? 22.277 -3.410 -31.376 1.00 97.31 85 LEU A C 1
ATOM 721 O O . LEU A 1 85 ? 22.647 -2.470 -32.079 1.00 97.31 85 LEU A O 1
ATOM 725 N N . ALA A 1 86 ? 22.413 -4.682 -31.758 1.00 96.31 86 ALA A N 1
ATOM 726 C CA . ALA A 1 86 ? 23.040 -5.082 -33.016 1.00 96.31 86 ALA A CA 1
ATOM 727 C C . ALA A 1 86 ? 22.280 -4.543 -34.240 1.00 96.31 86 ALA A C 1
ATOM 729 O O . ALA A 1 86 ? 22.895 -3.938 -35.116 1.00 96.31 86 ALA A O 1
ATOM 730 N N . ILE A 1 87 ? 20.949 -4.683 -34.274 1.00 96.25 87 ILE A N 1
ATOM 731 C CA . ILE A 1 87 ? 20.103 -4.142 -35.351 1.00 96.25 87 ILE A CA 1
ATOM 732 C C . ILE A 1 87 ? 20.242 -2.621 -35.424 1.00 96.25 87 ILE A C 1
ATOM 734 O O . ILE A 1 87 ? 20.435 -2.082 -36.511 1.00 96.25 87 ILE A O 1
ATOM 738 N N . SER A 1 88 ? 20.196 -1.923 -34.284 1.00 95.31 88 SER A N 1
ATOM 739 C CA . SER A 1 88 ? 20.347 -0.465 -34.262 1.00 95.31 88 SER A CA 1
ATOM 740 C C . SER A 1 88 ? 21.699 -0.022 -34.830 1.00 95.31 88 SER A C 1
ATOM 742 O O . SER A 1 88 ? 21.744 0.872 -35.671 1.00 95.31 88 SER A O 1
ATOM 744 N N . ALA A 1 89 ? 22.790 -0.698 -34.459 1.00 94.69 89 ALA A N 1
ATOM 745 C CA . ALA A 1 89 ? 24.132 -0.382 -34.931 1.00 94.69 89 ALA A CA 1
ATOM 746 C C . ALA A 1 89 ? 24.318 -0.687 -36.427 1.00 94.69 89 ALA A C 1
ATOM 748 O O . ALA A 1 89 ? 24.918 0.120 -37.136 1.00 94.69 89 ALA A O 1
ATOM 749 N N . ILE A 1 90 ? 23.767 -1.803 -36.925 1.00 93.69 90 ILE A N 1
ATOM 750 C CA . ILE A 1 90 ? 23.773 -2.142 -38.359 1.00 93.69 90 ILE A CA 1
ATOM 751 C C . ILE A 1 90 ? 22.993 -1.095 -39.156 1.00 93.69 90 ILE A C 1
ATOM 753 O O . ILE A 1 90 ? 23.507 -0.583 -40.145 1.00 93.69 90 ILE A O 1
ATOM 757 N N . LEU A 1 91 ? 21.776 -0.746 -38.727 1.00 93.00 91 LEU A N 1
ATOM 758 C CA . LEU A 1 91 ? 20.946 0.238 -39.427 1.00 93.00 91 LEU A CA 1
ATOM 759 C C . LEU A 1 91 ? 21.621 1.610 -39.478 1.00 93.00 91 LEU A C 1
ATOM 761 O O . LEU A 1 91 ? 21.676 2.217 -40.545 1.00 93.00 91 LEU A O 1
ATOM 765 N N . ILE A 1 92 ? 22.182 2.074 -38.357 1.00 91.50 92 ILE A N 1
ATOM 766 C CA . ILE A 1 92 ? 22.923 3.339 -38.319 1.00 91.50 92 ILE A CA 1
ATOM 767 C C . ILE A 1 92 ? 24.133 3.274 -39.259 1.00 91.50 92 ILE A C 1
ATOM 769 O O . ILE A 1 92 ? 24.319 4.189 -40.057 1.00 91.50 92 ILE A O 1
ATOM 773 N N . GLN A 1 93 ? 24.914 2.187 -39.232 1.00 89.56 93 GLN A N 1
ATOM 774 C CA . GLN A 1 93 ? 26.075 2.017 -40.112 1.00 89.56 93 GLN A CA 1
ATOM 775 C C . GLN A 1 93 ? 25.683 2.024 -41.598 1.00 89.56 93 GLN A C 1
ATOM 777 O O . GLN A 1 93 ? 26.360 2.668 -42.401 1.00 89.56 93 GLN A O 1
ATOM 782 N N . LEU A 1 94 ? 24.600 1.338 -41.975 1.00 88.62 94 LEU A N 1
ATOM 783 C CA . LEU A 1 94 ? 24.109 1.294 -43.356 1.00 88.62 94 LEU A CA 1
ATOM 784 C C . LEU A 1 94 ? 23.667 2.677 -43.839 1.00 88.62 94 LEU A C 1
ATOM 786 O O . LEU A 1 94 ? 24.089 3.113 -44.910 1.00 88.62 94 LEU A O 1
ATOM 790 N N . ILE A 1 95 ? 22.871 3.389 -43.036 1.00 86.81 95 ILE A N 1
ATOM 791 C CA . ILE A 1 95 ? 22.394 4.734 -43.380 1.00 86.81 95 ILE A CA 1
ATOM 792 C C . ILE A 1 95 ? 23.575 5.708 -43.475 1.00 86.81 95 ILE A C 1
ATOM 794 O O . ILE A 1 95 ? 23.662 6.484 -44.425 1.00 86.81 95 ILE A O 1
ATOM 798 N N . PHE A 1 96 ? 24.511 5.644 -42.527 1.00 82.69 96 PHE A N 1
ATOM 799 C CA . PHE A 1 96 ? 25.696 6.499 -42.518 1.00 82.69 96 PHE A CA 1
ATOM 800 C C . PHE A 1 96 ? 26.583 6.274 -43.751 1.00 82.69 96 PHE A C 1
ATOM 802 O O . PHE A 1 96 ? 27.056 7.236 -44.356 1.00 82.69 96 PHE A O 1
ATOM 809 N N . THR A 1 97 ? 26.761 5.012 -44.157 1.00 81.06 97 THR A N 1
ATOM 810 C CA . THR A 1 97 ? 27.532 4.647 -45.357 1.00 81.06 97 THR A CA 1
ATOM 811 C C . THR A 1 97 ? 26.841 5.121 -46.637 1.00 81.06 97 THR A C 1
ATOM 813 O O . THR A 1 97 ? 27.516 5.581 -47.548 1.00 81.06 97 THR A O 1
ATOM 816 N N . TYR A 1 98 ? 25.509 5.045 -46.708 1.00 81.75 98 TYR A N 1
ATOM 817 C CA . TYR A 1 98 ? 24.740 5.504 -47.870 1.00 81.75 98 TYR A CA 1
ATOM 818 C C . TYR A 1 98 ? 24.783 7.028 -48.054 1.00 81.75 98 TYR A C 1
ATOM 820 O O . TYR A 1 98 ? 24.841 7.512 -49.180 1.00 81.75 98 TYR A O 1
ATOM 828 N N . LEU A 1 99 ? 24.745 7.786 -46.955 1.00 76.81 99 LEU A N 1
ATOM 829 C CA . LEU A 1 99 ? 24.701 9.252 -46.998 1.00 76.81 99 LEU A CA 1
ATOM 830 C C . LEU A 1 99 ? 26.075 9.912 -47.134 1.00 76.81 99 LEU A C 1
ATOM 832 O O . LEU A 1 99 ? 26.156 11.071 -47.528 1.00 76.81 99 LEU A O 1
ATOM 836 N N . SER A 1 100 ? 27.148 9.199 -46.802 1.00 71.00 100 SER A N 1
ATOM 837 C CA . SER A 1 100 ? 28.507 9.725 -46.905 1.00 71.00 100 SER A CA 1
ATOM 838 C C . SER A 1 100 ? 29.048 9.530 -48.324 1.00 71.00 100 SER A C 1
ATOM 840 O O . SER A 1 100 ? 29.164 8.400 -48.793 1.00 71.00 100 SER A O 1
ATOM 842 N N . GLU A 1 101 ? 29.423 10.615 -49.015 1.00 63.66 101 GLU A N 1
ATOM 843 C CA . GLU A 1 101 ? 30.001 10.514 -50.361 1.00 63.66 101 GLU A CA 1
ATOM 844 C C . GLU A 1 101 ? 31.283 9.651 -50.370 1.00 63.66 101 GLU A C 1
ATOM 846 O O . GLU A 1 101 ? 32.143 9.848 -49.498 1.00 63.66 101 GLU A O 1
ATOM 851 N N . PRO A 1 102 ? 31.493 8.784 -51.389 1.00 58.81 102 PRO A N 1
ATOM 852 C CA . PRO A 1 102 ? 32.610 7.831 -51.444 1.00 58.81 102 PRO A CA 1
ATOM 853 C C . PRO A 1 102 ? 34.012 8.450 -51.343 1.00 58.81 102 PRO A C 1
ATOM 855 O O . PRO A 1 102 ? 34.968 7.749 -51.029 1.00 58.81 102 PRO A O 1
ATOM 858 N N . ARG A 1 103 ? 34.154 9.751 -51.631 1.00 53.16 103 ARG A N 1
ATOM 859 C CA . ARG A 1 103 ? 35.434 10.481 -51.617 1.00 53.16 103 ARG A CA 1
ATOM 860 C C . ARG A 1 103 ? 35.723 11.233 -50.313 1.00 53.16 103 ARG A C 1
ATOM 862 O O . ARG A 1 103 ? 36.837 11.714 -50.149 1.00 53.16 103 ARG A O 1
ATOM 869 N N . SER A 1 104 ? 34.752 11.345 -49.402 1.00 56.16 104 SER A N 1
ATOM 870 C CA . SER A 1 104 ? 34.862 12.167 -48.180 1.00 56.16 104 SER A CA 1
ATOM 871 C C . SER A 1 104 ? 35.211 11.378 -46.910 1.00 56.16 104 SER A C 1
ATOM 873 O O . SER A 1 104 ? 35.445 11.969 -45.857 1.00 56.16 104 SER A O 1
ATOM 875 N N . LEU A 1 105 ? 35.233 10.045 -46.989 1.00 55.44 105 LEU A N 1
ATOM 876 C CA . LEU A 1 105 ? 35.458 9.167 -45.844 1.00 55.44 105 LEU A CA 1
ATOM 877 C C . LEU A 1 105 ? 36.940 8.796 -45.739 1.00 55.44 105 LEU A C 1
ATOM 879 O O . LEU A 1 105 ? 37.463 8.066 -46.579 1.00 55.44 105 LEU A O 1
ATOM 883 N N . SER A 1 106 ? 37.607 9.243 -44.674 1.00 56.97 106 SER A N 1
ATOM 884 C CA . SER A 1 106 ? 38.837 8.587 -44.228 1.00 56.97 106 SER A CA 1
ATOM 885 C C . SER A 1 106 ? 38.517 7.147 -43.797 1.00 56.97 106 SER A C 1
ATOM 887 O O . SER A 1 106 ? 37.401 6.858 -43.353 1.00 56.97 106 SER A O 1
ATOM 889 N N . ASP A 1 107 ? 39.488 6.229 -43.888 1.00 61.59 107 ASP A N 1
ATOM 890 C CA . ASP A 1 107 ? 39.305 4.818 -43.491 1.00 61.59 107 ASP A CA 1
ATOM 891 C C . ASP A 1 107 ? 38.778 4.652 -42.049 1.00 61.59 107 ASP A C 1
ATOM 893 O O . ASP A 1 107 ? 38.139 3.649 -41.733 1.00 61.59 107 ASP A O 1
ATOM 897 N N . GLN A 1 108 ? 38.953 5.668 -41.194 1.00 59.56 108 GLN A N 1
ATOM 898 C CA . GLN A 1 108 ? 38.438 5.715 -39.822 1.00 59.56 108 GLN A CA 1
ATOM 899 C C . GLN A 1 108 ? 36.901 5.646 -39.733 1.00 59.56 108 GLN A C 1
ATOM 901 O O . GLN A 1 108 ? 36.374 5.133 -38.749 1.00 59.56 108 GLN A O 1
ATOM 906 N N . PHE A 1 109 ? 36.172 6.108 -40.755 1.00 62.00 109 PHE A N 1
ATOM 907 C CA . PHE A 1 109 ? 34.702 6.144 -40.752 1.00 62.00 109 PHE A CA 1
ATOM 908 C C . PHE A 1 109 ? 34.049 4.976 -41.514 1.00 62.00 109 PHE A C 1
ATOM 910 O O . PHE A 1 109 ? 32.829 4.810 -41.458 1.00 62.00 109 PHE A O 1
ATOM 917 N N . ARG A 1 110 ? 34.831 4.125 -42.202 1.00 63.66 110 ARG A N 1
ATOM 918 C CA . ARG A 1 110 ? 34.296 3.018 -43.024 1.00 63.66 110 ARG A CA 1
ATOM 919 C C . ARG A 1 110 ? 33.676 1.875 -42.216 1.00 63.66 110 ARG A C 1
ATOM 921 O O . ARG A 1 110 ? 32.874 1.132 -42.774 1.00 63.66 110 ARG A O 1
ATOM 928 N N . ASN A 1 111 ? 34.009 1.720 -40.931 1.00 72.50 111 ASN A N 1
ATOM 929 C CA . ASN A 1 111 ? 33.426 0.670 -40.091 1.00 72.50 111 ASN A CA 1
ATOM 930 C C . ASN A 1 111 ? 33.314 1.088 -38.615 1.00 72.50 111 ASN A C 1
ATOM 932 O O . ASN A 1 111 ? 34.155 0.751 -37.784 1.00 72.50 111 ASN A O 1
ATOM 936 N N . MET A 1 112 ? 32.243 1.810 -38.281 1.00 82.56 112 MET A N 1
ATOM 937 C CA . MET A 1 112 ? 31.964 2.299 -36.927 1.00 82.56 112 MET A CA 1
ATOM 938 C C . MET A 1 112 ? 30.943 1.433 -36.178 1.00 82.56 112 MET A C 1
ATOM 940 O O . MET A 1 112 ? 30.411 1.864 -35.156 1.00 82.56 112 MET A O 1
ATOM 944 N N . PHE A 1 113 ? 30.666 0.205 -36.638 1.00 88.75 113 PHE A N 1
ATOM 945 C CA . PHE A 1 113 ? 29.674 -0.683 -36.015 1.00 88.75 113 PHE A CA 1
ATOM 946 C C . PHE A 1 113 ? 29.869 -0.809 -34.497 1.00 88.75 113 PHE A C 1
ATOM 948 O O . PHE A 1 113 ? 28.923 -0.616 -33.737 1.00 88.75 113 PHE A O 1
ATOM 955 N N . SER A 1 114 ? 31.106 -1.073 -34.057 1.00 90.25 114 SER A N 1
ATOM 956 C CA . SER A 1 114 ? 31.443 -1.195 -32.633 1.00 90.25 114 SER A CA 1
ATOM 957 C C . SER A 1 114 ? 31.107 0.086 -31.862 1.00 90.25 114 SER A C 1
ATOM 959 O O . SER A 1 114 ? 30.444 0.034 -30.829 1.00 90.25 114 SER A O 1
ATOM 961 N N . SER A 1 115 ? 31.475 1.252 -32.407 1.00 89.81 115 SER A N 1
ATOM 962 C CA . SER A 1 115 ? 31.156 2.547 -31.799 1.00 89.81 115 SER A CA 1
ATOM 963 C C . SER A 1 115 ? 29.644 2.740 -31.673 1.00 89.81 115 SER A C 1
ATOM 965 O O . SER A 1 115 ? 29.163 2.988 -30.571 1.00 89.81 115 SER A O 1
ATOM 967 N N . HIS A 1 116 ? 28.878 2.519 -32.745 1.00 91.62 116 HIS A N 1
ATOM 968 C CA . HIS A 1 116 ? 27.418 2.625 -32.707 1.00 91.62 116 HIS A CA 1
ATOM 969 C C . HIS A 1 116 ? 26.785 1.654 -31.700 1.00 91.62 116 HIS A C 1
ATOM 971 O O . HIS A 1 116 ? 25.877 2.041 -30.965 1.00 91.62 116 HIS A O 1
ATOM 977 N N . PHE A 1 117 ? 27.281 0.416 -31.618 1.00 94.69 117 PHE A N 1
ATOM 978 C CA . PHE A 1 117 ? 26.802 -0.582 -30.663 1.00 94.69 117 PHE A CA 1
ATOM 979 C C . PHE A 1 117 ? 27.040 -0.143 -29.213 1.00 94.69 117 PHE A C 1
ATOM 981 O O . PHE A 1 117 ? 26.109 -0.146 -28.405 1.00 94.69 117 PHE A O 1
ATOM 988 N N . PHE A 1 118 ? 28.264 0.274 -28.875 1.00 95.06 118 PHE A N 1
ATOM 989 C CA . PHE A 1 118 ? 28.604 0.699 -27.516 1.00 95.06 118 PHE A CA 1
ATOM 990 C C . PHE A 1 118 ? 27.937 2.022 -27.130 1.00 95.06 118 PHE A C 1
ATOM 992 O O . PHE A 1 118 ? 27.508 2.174 -25.985 1.00 95.06 118 PHE A O 1
ATOM 999 N N . THR A 1 119 ? 27.764 2.953 -28.070 1.00 93.25 119 THR A N 1
ATOM 1000 C CA . THR A 1 119 ? 26.990 4.175 -27.835 1.00 93.25 119 THR A CA 1
ATOM 1001 C C . THR A 1 119 ? 25.519 3.845 -27.572 1.00 93.25 119 THR A C 1
ATOM 1003 O O . THR A 1 119 ? 24.965 4.312 -26.577 1.00 93.25 119 THR A O 1
ATOM 1006 N N . ALA A 1 120 ? 24.890 2.979 -28.375 1.00 94.88 120 ALA A N 1
ATOM 1007 C CA . ALA A 1 120 ? 23.519 2.525 -28.128 1.00 94.88 120 ALA A CA 1
ATOM 1008 C C . ALA A 1 120 ? 23.383 1.833 -26.760 1.00 94.88 120 ALA A C 1
ATOM 1010 O O . ALA A 1 120 ? 22.450 2.129 -26.009 1.00 94.88 120 ALA A O 1
ATOM 1011 N N . LEU A 1 121 ? 24.340 0.969 -26.401 1.00 96.75 121 LEU A N 1
ATOM 1012 C CA . LEU A 1 121 ? 24.393 0.316 -25.092 1.00 96.75 121 LEU A CA 1
ATOM 1013 C C . LEU A 1 121 ? 24.468 1.343 -23.957 1.00 96.75 121 LEU A C 1
ATOM 1015 O O . LEU A 1 121 ? 23.751 1.203 -22.968 1.00 96.75 121 LEU A O 1
ATOM 1019 N N . PHE A 1 122 ? 25.283 2.390 -24.107 1.00 96.12 122 PHE A N 1
ATOM 1020 C CA . PHE A 1 12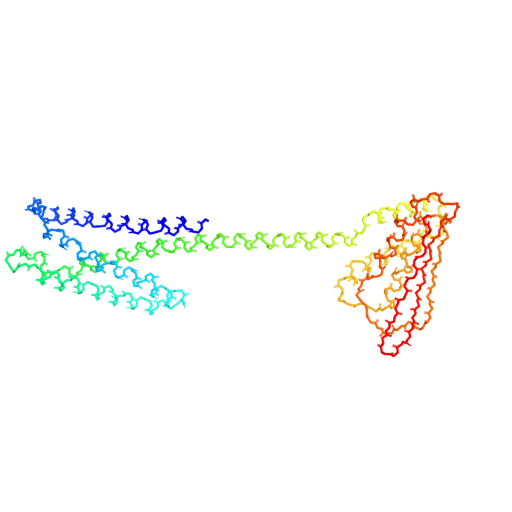2 ? 25.389 3.467 -23.126 1.00 96.12 122 PHE A CA 1
ATOM 1021 C C . PHE A 1 122 ? 24.056 4.209 -22.940 1.00 96.12 122 PHE A C 1
ATOM 1023 O O . PHE A 1 122 ? 23.575 4.320 -21.810 1.00 96.12 122 PHE A O 1
ATOM 1030 N N . TYR A 1 123 ? 23.404 4.642 -24.028 1.00 95.38 123 TYR A N 1
ATOM 1031 C CA . TYR A 1 123 ? 22.097 5.317 -23.966 1.00 95.38 123 TYR A CA 1
ATOM 1032 C C . TYR A 1 123 ? 21.008 4.433 -23.354 1.00 95.38 123 TYR A C 1
ATOM 1034 O O . TYR A 1 123 ? 20.229 4.876 -22.502 1.00 95.38 123 TYR A O 1
ATOM 1042 N N . VAL A 1 124 ? 20.942 3.166 -23.762 1.00 96.69 124 VAL A N 1
ATOM 1043 C CA . VAL A 1 124 ? 19.972 2.217 -23.213 1.00 96.69 124 VAL A CA 1
ATOM 1044 C C . VAL A 1 124 ? 20.265 1.938 -21.738 1.00 96.69 124 VAL A C 1
ATOM 1046 O O . VAL A 1 124 ? 19.336 1.914 -20.930 1.00 96.69 124 VAL A O 1
ATOM 1049 N N . GLY A 1 125 ? 21.534 1.789 -21.362 1.00 96.06 125 GLY A N 1
ATOM 1050 C CA . GLY A 1 125 ? 21.970 1.567 -19.986 1.00 96.06 125 GLY A CA 1
ATOM 1051 C C . GLY A 1 125 ? 21.590 2.723 -19.063 1.00 96.06 125 GLY A C 1
ATOM 1052 O O . GLY A 1 125 ? 20.901 2.505 -18.065 1.00 96.06 125 GLY A O 1
ATOM 1053 N N . ILE A 1 126 ? 21.958 3.959 -19.423 1.00 95.19 126 ILE A N 1
ATOM 1054 C CA . ILE A 1 126 ? 21.689 5.136 -18.587 1.00 95.19 126 ILE A CA 1
ATOM 1055 C C . ILE A 1 126 ? 20.185 5.390 -18.439 1.00 95.19 126 ILE A C 1
ATOM 1057 O O . ILE A 1 126 ? 19.695 5.605 -17.330 1.00 95.19 126 ILE A O 1
ATOM 1061 N N . THR A 1 127 ? 19.411 5.285 -19.524 1.00 94.56 127 THR A N 1
ATOM 1062 C CA . THR A 1 127 ? 17.954 5.492 -19.472 1.00 94.56 127 THR A CA 1
ATOM 1063 C C . THR A 1 127 ? 17.232 4.381 -18.713 1.00 94.56 127 THR A C 1
ATOM 1065 O O . THR A 1 127 ? 16.272 4.659 -17.987 1.00 94.56 127 THR A O 1
ATOM 1068 N N . SER A 1 128 ? 17.710 3.136 -18.811 1.00 94.81 128 SER A N 1
ATOM 1069 C CA . SER A 1 128 ? 17.205 2.023 -18.000 1.00 94.81 128 SER A CA 1
ATOM 1070 C C . SER A 1 128 ? 17.498 2.244 -16.519 1.00 94.81 128 SER A C 1
ATOM 1072 O O . SER A 1 128 ? 16.596 2.083 -15.699 1.00 94.81 128 SER A O 1
ATOM 1074 N N . LEU A 1 129 ? 18.713 2.681 -16.169 1.00 94.69 129 LEU A N 1
ATOM 1075 C CA . LEU A 1 129 ? 19.093 3.004 -14.792 1.00 94.69 129 LEU A CA 1
ATOM 1076 C C . LEU A 1 129 ? 18.205 4.112 -14.214 1.00 94.69 129 LEU A C 1
ATOM 1078 O O . LEU A 1 129 ? 17.625 3.932 -13.144 1.00 94.69 129 LEU A O 1
ATOM 1082 N N . PHE A 1 130 ? 18.004 5.211 -14.948 1.00 92.62 130 PHE A N 1
ATOM 1083 C CA . PHE A 1 130 ? 17.082 6.275 -14.535 1.00 92.62 130 PHE A CA 1
ATOM 1084 C C . PHE A 1 130 ? 15.654 5.760 -14.321 1.00 92.62 130 PHE A C 1
ATOM 1086 O O . PHE A 1 130 ? 15.004 6.119 -13.335 1.00 92.62 130 PHE A O 1
ATOM 1093 N N . LYS A 1 131 ? 15.157 4.897 -15.216 1.00 91.19 131 LYS A N 1
ATOM 1094 C CA . LYS A 1 131 ? 13.839 4.271 -15.061 1.00 91.19 131 LYS A CA 1
ATOM 1095 C C . LYS A 1 131 ? 13.768 3.411 -13.801 1.00 91.19 131 LYS A C 1
ATOM 1097 O O . LYS A 1 131 ? 12.774 3.495 -13.085 1.00 91.19 131 LYS A O 1
ATOM 1102 N N . PHE A 1 132 ? 14.800 2.626 -13.510 1.00 92.62 132 PHE A N 1
ATOM 1103 C CA . PHE A 1 132 ? 14.846 1.793 -12.313 1.00 92.62 132 PHE A CA 1
ATOM 1104 C C . PHE A 1 132 ? 14.878 2.600 -11.025 1.00 92.62 132 PHE A C 1
ATOM 1106 O O . PHE A 1 132 ? 14.105 2.298 -10.121 1.00 92.62 132 PHE A O 1
ATOM 1113 N N . VAL A 1 133 ? 15.700 3.648 -10.954 1.00 93.69 133 VAL A N 1
ATOM 1114 C CA . VAL A 1 133 ? 15.733 4.552 -9.795 1.00 93.69 133 VAL A CA 1
ATOM 1115 C C . VAL A 1 133 ? 14.352 5.170 -9.573 1.00 93.69 133 VAL A C 1
ATOM 1117 O O . VAL A 1 133 ? 13.845 5.169 -8.454 1.00 93.69 133 VAL A O 1
ATOM 1120 N N . LYS A 1 134 ? 13.692 5.628 -10.643 1.00 90.75 134 LYS A N 1
ATOM 1121 C CA . LYS A 1 134 ? 12.345 6.200 -10.557 1.00 90.75 134 LYS A CA 1
A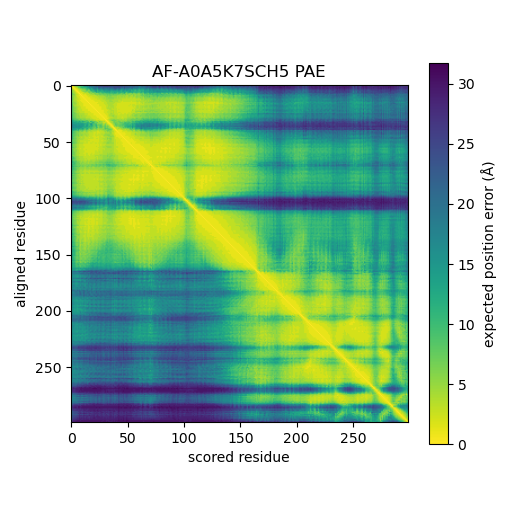TOM 1122 C C . LYS A 1 134 ? 11.293 5.185 -10.099 1.00 90.75 134 LYS A C 1
ATOM 1124 O O . LYS A 1 134 ? 10.489 5.502 -9.223 1.00 90.75 134 LYS A O 1
ATOM 1129 N N . ASP A 1 135 ? 11.282 3.988 -10.683 1.00 91.06 135 ASP A N 1
ATOM 1130 C CA . ASP A 1 135 ? 10.353 2.919 -10.300 1.00 91.06 135 ASP A CA 1
ATOM 1131 C C . ASP A 1 135 ? 10.611 2.471 -8.843 1.00 91.06 135 ASP A C 1
ATOM 1133 O O . ASP A 1 135 ? 9.656 2.219 -8.109 1.00 91.06 135 ASP A O 1
ATOM 1137 N N . TRP A 1 136 ? 11.872 2.446 -8.392 1.00 91.69 136 TRP A N 1
ATOM 1138 C CA . TRP A 1 136 ? 12.255 2.121 -7.014 1.00 91.69 136 TRP A CA 1
ATOM 1139 C C . TRP A 1 136 ? 11.798 3.182 -6.007 1.00 91.69 136 TRP A C 1
ATOM 1141 O O . TRP A 1 136 ? 11.172 2.829 -5.010 1.00 91.69 136 TRP A O 1
ATOM 1151 N N . LEU A 1 137 ? 12.025 4.471 -6.284 1.00 93.56 137 LEU A N 1
ATOM 1152 C CA . LEU A 1 137 ? 11.539 5.567 -5.435 1.00 93.56 137 LEU A CA 1
ATOM 1153 C C . LEU A 1 137 ? 10.011 5.542 -5.315 1.00 93.56 137 LEU A C 1
ATOM 1155 O O . LEU A 1 137 ? 9.468 5.616 -4.216 1.00 93.56 137 LEU A O 1
ATOM 1159 N N . LYS A 1 138 ? 9.311 5.334 -6.437 1.00 92.62 138 LYS A N 1
ATOM 1160 C CA . LYS A 1 138 ? 7.850 5.198 -6.438 1.00 92.62 138 LYS A CA 1
ATOM 1161 C C . LYS A 1 138 ? 7.388 4.003 -5.600 1.00 92.62 138 LYS A C 1
ATOM 1163 O O . LYS A 1 138 ? 6.376 4.089 -4.910 1.00 92.62 138 LYS A O 1
ATOM 1168 N N . LEU A 1 139 ? 8.116 2.887 -5.650 1.00 93.88 139 LEU A N 1
ATOM 1169 C CA . LEU A 1 139 ? 7.811 1.715 -4.835 1.00 93.88 139 LEU A CA 1
ATOM 1170 C C . LEU A 1 139 ? 8.010 1.995 -3.337 1.00 93.88 139 LEU A C 1
ATOM 1172 O O . LEU A 1 139 ? 7.193 1.545 -2.538 1.00 93.88 139 LEU A O 1
ATOM 1176 N N . GLN A 1 140 ? 9.047 2.749 -2.955 1.00 94.94 140 GLN A N 1
ATOM 1177 C CA . GLN A 1 140 ? 9.268 3.170 -1.564 1.00 94.94 140 GLN A CA 1
ATOM 1178 C C . GLN A 1 140 ? 8.125 4.053 -1.054 1.00 94.94 140 GLN A C 1
ATOM 1180 O O . GLN A 1 140 ? 7.575 3.787 0.012 1.00 94.94 140 GLN A O 1
ATOM 1185 N N . GLU A 1 141 ? 7.698 5.044 -1.841 1.00 95.31 141 GLU A N 1
ATOM 1186 C CA . GLU A 1 141 ? 6.555 5.897 -1.487 1.00 95.31 141 GLU A CA 1
ATOM 1187 C C . GLU A 1 141 ? 5.264 5.092 -1.294 1.00 95.31 141 GLU A C 1
ATOM 1189 O O . GLU A 1 141 ? 4.508 5.343 -0.356 1.00 95.31 141 GLU A O 1
ATOM 1194 N N . ILE A 1 142 ? 5.002 4.115 -2.170 1.00 96.44 142 ILE A N 1
ATOM 1195 C CA . ILE A 1 142 ? 3.827 3.241 -2.054 1.00 96.44 142 ILE A CA 1
ATOM 1196 C C . ILE A 1 142 ? 3.906 2.399 -0.778 1.00 96.44 142 ILE A C 1
ATOM 1198 O O . ILE A 1 142 ? 2.915 2.311 -0.058 1.00 96.44 142 ILE A O 1
ATOM 1202 N N . LYS A 1 143 ? 5.071 1.818 -0.467 1.00 96.56 143 LYS A N 1
ATOM 1203 C CA . LYS A 1 143 ? 5.265 1.030 0.760 1.00 96.56 143 LYS A CA 1
ATOM 1204 C C . LYS A 1 143 ? 5.021 1.860 2.016 1.00 96.56 143 LYS A C 1
ATOM 1206 O O . LYS A 1 143 ? 4.271 1.423 2.877 1.00 96.56 143 LYS A O 1
ATOM 1211 N N . LEU A 1 144 ? 5.585 3.067 2.085 1.00 97.12 144 LEU A N 1
ATOM 1212 C CA . LEU A 1 144 ? 5.374 3.976 3.216 1.00 97.12 144 LEU A CA 1
ATOM 1213 C C . LEU A 1 144 ? 3.891 4.312 3.405 1.00 97.12 144 LEU A C 1
ATOM 1215 O O . LEU A 1 144 ? 3.394 4.274 4.527 1.00 97.12 144 LEU A O 1
ATOM 1219 N N . LYS A 1 145 ? 3.166 4.583 2.312 1.00 96.56 145 LYS A N 1
ATOM 1220 C CA . LYS A 1 145 ? 1.717 4.830 2.368 1.00 96.56 145 LYS A CA 1
ATOM 1221 C C . LYS A 1 145 ? 0.938 3.618 2.872 1.00 96.56 145 LYS A C 1
ATOM 1223 O O . LYS A 1 145 ? 0.024 3.795 3.666 1.00 96.56 145 LYS A O 1
ATOM 1228 N N . ILE A 1 146 ? 1.293 2.410 2.436 1.00 97.75 146 ILE A N 1
ATOM 1229 C CA . ILE A 1 146 ? 0.649 1.178 2.915 1.00 97.75 146 ILE A CA 1
ATOM 1230 C C . ILE A 1 146 ? 0.874 1.015 4.420 1.00 97.75 146 ILE A C 1
ATOM 1232 O O . ILE A 1 146 ? -0.093 0.850 5.154 1.00 97.75 146 ILE A O 1
ATOM 1236 N N . THR A 1 147 ? 2.113 1.156 4.896 1.00 96.94 147 THR A N 1
ATOM 1237 C CA . THR A 1 147 ? 2.429 1.051 6.329 1.00 96.94 147 THR A CA 1
ATOM 1238 C C . THR A 1 147 ? 1.702 2.109 7.167 1.00 96.94 147 THR A C 1
ATOM 1240 O O . THR A 1 147 ? 1.230 1.812 8.262 1.00 96.94 147 THR A O 1
ATOM 1243 N N . GLN A 1 148 ? 1.573 3.337 6.656 1.00 97.25 148 GLN A N 1
ATOM 1244 C CA . GLN A 1 148 ? 0.804 4.399 7.309 1.00 97.25 148 GLN A CA 1
ATOM 1245 C C . GLN A 1 148 ? -0.678 4.009 7.450 1.00 97.25 148 GLN A C 1
ATOM 1247 O O . GLN A 1 148 ? -1.232 4.105 8.541 1.00 97.25 148 GLN A O 1
ATOM 1252 N N . ILE A 1 149 ? -1.292 3.512 6.373 1.00 98.00 149 ILE A N 1
ATOM 1253 C CA . ILE A 1 149 ? -2.696 3.073 6.365 1.00 98.00 149 ILE A CA 1
ATOM 1254 C C . ILE A 1 149 ? -2.913 1.889 7.317 1.00 98.00 149 ILE A C 1
ATOM 1256 O O . ILE A 1 149 ? -3.904 1.855 8.039 1.00 98.00 149 ILE A O 1
ATOM 1260 N N . GLU A 1 150 ? -1.992 0.924 7.352 1.00 96.69 150 GLU A N 1
ATOM 1261 C CA . GLU A 1 150 ? -2.057 -0.212 8.282 1.00 96.69 150 GLU A CA 1
ATOM 1262 C C . GLU A 1 150 ? -2.005 0.243 9.744 1.00 96.69 150 GLU A C 1
ATOM 1264 O O . GLU A 1 150 ? -2.765 -0.258 10.574 1.00 96.69 150 GLU A O 1
ATOM 1269 N N . ARG A 1 151 ? -1.156 1.229 10.058 1.00 96.44 151 ARG A N 1
ATOM 1270 C CA . ARG A 1 151 ? -1.075 1.813 11.400 1.00 96.44 151 ARG A C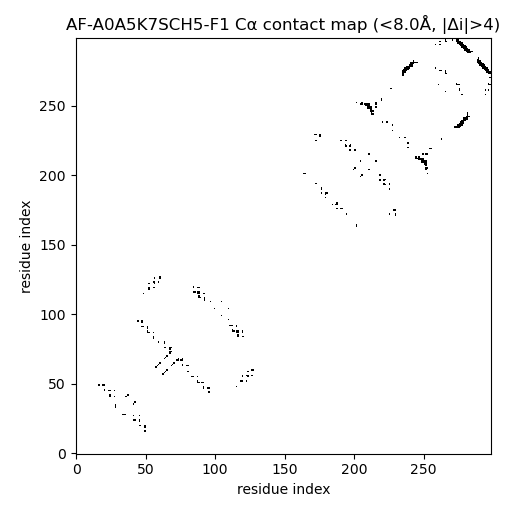A 1
ATOM 1271 C C . ARG A 1 151 ? -2.364 2.539 11.782 1.00 96.44 151 ARG A C 1
ATOM 1273 O O . ARG A 1 151 ? -2.871 2.316 12.876 1.00 96.44 151 ARG A O 1
ATOM 1280 N N . GLU A 1 152 ? -2.885 3.384 10.897 1.00 96.19 152 GLU A N 1
ATOM 1281 C CA . GLU A 1 152 ? -4.139 4.117 11.123 1.00 96.19 152 GLU A CA 1
ATOM 1282 C C . GLU A 1 152 ? -5.319 3.155 11.310 1.00 96.19 152 GLU A C 1
ATOM 1284 O O . GLU A 1 152 ? -6.143 3.350 12.203 1.00 96.19 152 GLU A O 1
ATOM 1289 N N . LYS A 1 153 ? -5.363 2.067 10.532 1.00 94.75 153 LYS A N 1
ATOM 1290 C CA . LYS A 1 153 ? -6.346 0.994 10.701 1.00 94.75 153 LYS A CA 1
ATOM 1291 C C . LYS A 1 153 ? -6.237 0.345 12.081 1.00 94.75 153 LYS A C 1
ATOM 1293 O O . LYS A 1 153 ? -7.248 0.218 12.763 1.00 94.75 153 LYS A O 1
ATOM 1298 N N . LEU A 1 154 ? -5.033 -0.048 12.497 1.00 91.56 154 LEU A N 1
ATOM 1299 C CA . LEU A 1 154 ? -4.822 -0.688 13.797 1.00 91.56 154 LEU A CA 1
ATOM 1300 C C . LEU A 1 154 ? -5.206 0.246 14.953 1.00 91.56 154 LEU A C 1
ATOM 1302 O O . LEU A 1 154 ? -5.808 -0.186 15.931 1.00 91.56 154 LEU A O 1
ATOM 1306 N N . GLU A 1 155 ? -4.887 1.535 14.837 1.00 92.62 155 GLU A N 1
ATOM 1307 C CA . GLU A 1 155 ? -5.272 2.547 15.819 1.00 92.62 155 GLU A CA 1
ATOM 1308 C C . GLU A 1 155 ? -6.794 2.734 15.877 1.00 92.62 155 GLU A C 1
ATOM 1310 O O . GLU A 1 155 ? -7.360 2.814 16.966 1.00 92.62 155 GLU A O 1
ATOM 1315 N N . ALA A 1 156 ? -7.478 2.730 14.730 1.00 88.62 156 ALA A N 1
ATOM 1316 C CA . ALA A 1 156 ? -8.936 2.787 14.666 1.00 88.62 156 ALA A CA 1
ATOM 1317 C C . ALA A 1 156 ? -9.602 1.536 15.267 1.00 88.62 156 ALA A C 1
ATOM 1319 O O . ALA A 1 156 ? -10.553 1.663 16.040 1.00 88.62 156 ALA A O 1
ATOM 1320 N N . GLU A 1 157 ? -9.094 0.337 14.970 1.00 84.00 157 GLU A N 1
ATOM 1321 C CA . GLU A 1 157 ? -9.565 -0.923 15.564 1.00 84.00 157 GLU A CA 1
ATOM 1322 C C . GLU A 1 157 ? -9.356 -0.928 17.083 1.00 84.00 157 GLU A C 1
ATOM 1324 O O . GLU A 1 157 ? -10.268 -1.259 17.841 1.00 84.00 157 GLU A O 1
ATOM 1329 N N . LEU A 1 158 ? -8.190 -0.475 17.547 1.00 78.88 158 LEU A N 1
ATOM 1330 C CA . LEU A 1 158 ? -7.879 -0.346 18.968 1.00 78.88 158 LEU A CA 1
ATOM 1331 C C . LEU A 1 158 ? -8.783 0.680 19.657 1.00 78.88 158 LEU A C 1
ATOM 1333 O O . LEU A 1 158 ? -9.268 0.418 20.756 1.00 78.88 158 LEU A O 1
ATOM 1337 N N . ASN A 1 159 ? -9.034 1.833 19.038 1.00 76.06 159 ASN A N 1
ATOM 1338 C CA . ASN A 1 159 ? -9.940 2.845 19.581 1.00 76.06 159 ASN A CA 1
ATOM 1339 C C . ASN A 1 159 ? -11.387 2.342 19.622 1.00 76.06 159 ASN A C 1
ATOM 1341 O O . ASN A 1 159 ? -12.082 2.585 20.606 1.00 76.06 159 ASN A O 1
ATOM 1345 N N . THR A 1 160 ? -11.810 1.580 18.613 1.00 79.06 160 THR A N 1
ATOM 1346 C CA . THR A 1 160 ? -13.117 0.908 18.600 1.00 79.06 160 THR A CA 1
ATOM 1347 C C . THR A 1 160 ? -13.217 -0.077 19.763 1.00 79.06 160 THR A C 1
ATOM 1349 O O . THR A 1 160 ? -14.149 0.013 20.560 1.00 79.06 160 THR A O 1
ATOM 1352 N N . LEU A 1 161 ? -12.210 -0.935 19.949 1.00 71.44 161 LEU A N 1
ATOM 1353 C CA . LEU A 1 161 ? -12.159 -1.887 21.062 1.00 71.44 161 LEU A CA 1
ATOM 1354 C C . LEU A 1 161 ? -12.148 -1.182 22.428 1.00 71.44 161 LEU A C 1
ATOM 1356 O O . LEU A 1 161 ? -12.848 -1.593 23.347 1.00 71.44 161 LEU A O 1
ATOM 1360 N N . LYS A 1 162 ? -11.392 -0.085 22.571 1.00 66.81 162 LYS A N 1
ATOM 1361 C CA . LYS A 1 162 ? -11.406 0.737 23.791 1.00 66.81 162 LYS A CA 1
ATOM 1362 C C . LYS A 1 162 ? -12.771 1.368 24.045 1.00 66.81 162 LYS A C 1
ATOM 1364 O O . LYS A 1 162 ? -13.167 1.455 25.199 1.00 66.81 162 LYS A O 1
ATOM 1369 N N . SER A 1 163 ? -13.475 1.809 23.003 1.00 69.50 163 SER A N 1
ATOM 1370 C CA . SER A 1 163 ? -14.786 2.453 23.140 1.00 69.50 163 SER A CA 1
ATOM 1371 C C . SER A 1 163 ? -15.893 1.497 23.591 1.00 69.50 163 SER A C 1
ATOM 1373 O O . SER A 1 163 ? -16.841 1.944 24.230 1.00 69.50 163 SER A O 1
ATOM 1375 N N . GLN A 1 164 ? -15.749 0.191 23.326 1.00 68.12 164 GLN A N 1
ATOM 1376 C CA . GLN A 1 164 ? -16.662 -0.837 23.844 1.00 68.12 164 GLN A CA 1
ATOM 1377 C C . GLN A 1 164 ? -16.588 -0.963 25.374 1.00 68.12 164 GLN A C 1
ATOM 1379 O O . GLN A 1 164 ? -17.537 -1.416 26.007 1.00 68.12 164 GLN A O 1
ATOM 1384 N N . LEU A 1 165 ? -15.489 -0.529 25.998 1.00 67.88 165 LEU A N 1
ATOM 1385 C CA . LEU A 1 165 ? -15.408 -0.390 27.447 1.00 67.88 165 LEU A CA 1
ATOM 1386 C C . LEU A 1 165 ? -15.938 0.992 27.835 1.00 67.88 165 LEU A C 1
ATOM 1388 O O . LEU A 1 165 ? -15.288 1.989 27.545 1.00 67.88 165 LEU A O 1
ATOM 1392 N N . ASN A 1 166 ? -17.079 1.068 28.527 1.00 67.19 166 ASN A N 1
ATOM 1393 C CA . ASN A 1 166 ? -17.581 2.317 29.112 1.00 67.19 166 ASN A CA 1
ATOM 1394 C C . ASN A 1 166 ? -16.783 2.641 30.396 1.00 67.19 166 ASN A C 1
ATOM 1396 O O . ASN A 1 166 ? -17.097 2.100 31.465 1.00 67.19 166 ASN A O 1
ATOM 1400 N N . PRO A 1 167 ? -15.751 3.513 30.354 1.00 69.06 167 PRO A N 1
ATOM 1401 C CA . PRO A 1 167 ? -14.836 3.678 31.483 1.00 69.06 167 PRO A CA 1
ATOM 1402 C C . PRO A 1 167 ? -15.555 4.330 32.663 1.00 69.06 167 PRO A C 1
ATOM 1404 O O . PRO A 1 167 ? -15.306 3.997 33.815 1.00 69.06 167 PRO A O 1
ATOM 1407 N N . HIS A 1 168 ? -16.499 5.226 32.374 1.00 72.06 168 HIS A N 1
ATOM 1408 C CA . HIS A 1 168 ? -17.306 5.898 33.382 1.00 72.06 168 HIS A CA 1
ATOM 1409 C C . HIS A 1 168 ? -18.198 4.912 34.146 1.00 72.06 168 HIS A C 1
ATOM 1411 O O . HIS A 1 168 ? -18.272 4.974 35.372 1.00 72.06 168 HIS A O 1
ATOM 1417 N N . PHE A 1 169 ? -18.843 3.971 33.448 1.00 74.06 169 PHE A N 1
ATOM 1418 C CA . PHE A 1 169 ? -19.602 2.905 34.103 1.00 74.06 169 PHE A CA 1
ATOM 1419 C C . PHE A 1 169 ? -18.707 2.056 35.016 1.00 74.06 169 PHE A C 1
ATOM 1421 O O . PHE A 1 169 ? -19.087 1.775 36.153 1.00 74.06 169 PHE A O 1
ATOM 1428 N N . LEU A 1 170 ? -17.500 1.716 34.555 1.00 75.31 170 LEU A N 1
ATOM 1429 C CA . LEU A 1 170 ? -16.535 0.932 35.328 1.00 75.31 170 LEU A CA 1
ATOM 1430 C C . LEU A 1 170 ? -16.058 1.653 36.589 1.00 75.31 170 LEU A C 1
ATOM 1432 O O . LEU A 1 170 ? -16.147 1.088 37.677 1.00 75.31 170 LEU A O 1
ATOM 1436 N N . PHE A 1 171 ? -15.607 2.904 36.468 1.00 74.94 171 PHE A N 1
ATOM 1437 C CA . PHE A 1 171 ? -15.171 3.698 37.619 1.00 74.94 171 PHE A CA 1
ATOM 1438 C C . PHE A 1 171 ? -16.295 3.874 38.644 1.00 74.94 171 PHE A C 1
ATOM 1440 O O . PHE A 1 171 ? -16.064 3.705 39.839 1.00 74.94 171 PHE A O 1
ATOM 1447 N N . ASN A 1 172 ? -17.524 4.138 38.194 1.00 74.44 172 ASN A N 1
ATOM 1448 C CA . ASN A 1 172 ? -18.668 4.265 39.097 1.00 74.44 172 ASN A CA 1
ATOM 1449 C C . ASN A 1 172 ? -19.016 2.945 39.785 1.00 74.44 172 ASN A C 1
ATOM 1451 O O . ASN A 1 172 ? -19.290 2.933 40.982 1.00 74.44 172 ASN A O 1
ATOM 1455 N N . SER A 1 173 ? -18.976 1.832 39.050 1.00 81.56 173 SER A N 1
ATOM 1456 C CA . SER A 1 173 ? -19.238 0.506 39.615 1.00 81.56 173 SER A CA 1
ATOM 1457 C C . SER A 1 173 ? -18.200 0.145 40.680 1.00 81.56 173 SER A C 1
ATOM 1459 O O . SER A 1 173 ? -18.566 -0.310 41.761 1.00 81.56 173 SER A O 1
ATOM 1461 N N . LEU A 1 174 ? -16.917 0.428 40.426 1.00 83.69 174 LEU A N 1
ATOM 1462 C CA . LEU A 1 174 ? -15.840 0.230 41.399 1.00 83.69 174 LEU A CA 1
ATOM 1463 C C . LEU A 1 174 ? -15.996 1.128 42.633 1.00 83.69 174 LEU A C 1
ATOM 1465 O O . LEU A 1 174 ? -15.837 0.645 43.752 1.00 83.69 174 LEU A O 1
ATOM 1469 N N . ASN A 1 175 ? -16.356 2.401 42.452 1.00 82.12 175 ASN A N 1
ATOM 1470 C CA . ASN A 1 175 ? -16.602 3.317 43.567 1.00 82.12 175 ASN A CA 1
ATOM 1471 C C . ASN A 1 175 ? -17.770 2.847 44.448 1.00 82.12 175 ASN A C 1
ATOM 1473 O O . ASN A 1 175 ? -17.653 2.875 45.670 1.00 82.12 175 ASN A O 1
ATOM 1477 N N . ASN A 1 176 ? -18.858 2.341 43.859 1.00 81.25 176 ASN A N 1
ATOM 1478 C CA . ASN A 1 176 ? -19.975 1.780 44.626 1.00 81.25 176 ASN A CA 1
ATOM 1479 C C . ASN A 1 176 ? -19.571 0.526 45.404 1.00 81.25 176 ASN A C 1
ATOM 1481 O O . ASN A 1 176 ? -19.926 0.391 46.574 1.00 81.25 176 ASN A O 1
ATOM 1485 N N . ILE A 1 177 ? -18.797 -0.373 44.789 1.00 86.31 177 ILE A N 1
ATOM 1486 C CA . ILE A 1 177 ? -18.241 -1.543 45.484 1.00 86.31 177 ILE A CA 1
ATOM 1487 C C . ILE A 1 177 ? -17.369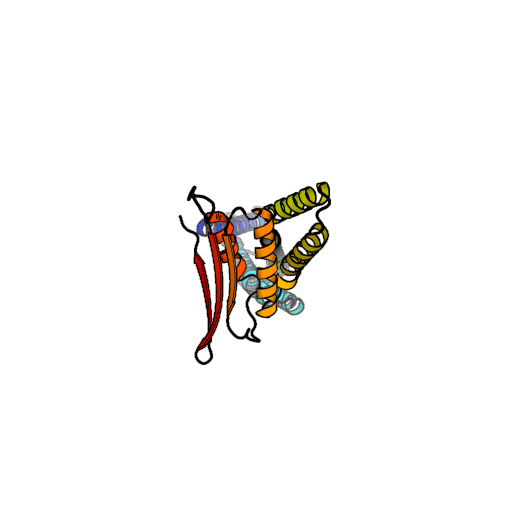 -1.093 46.661 1.00 86.31 177 ILE A C 1
ATOM 1489 O O . ILE A 1 177 ? -17.500 -1.635 47.757 1.00 86.31 177 ILE A O 1
ATOM 1493 N N . TYR A 1 178 ? -16.526 -0.077 46.465 1.00 85.19 178 TYR A N 1
ATOM 1494 C CA . TYR A 1 178 ? -15.710 0.496 47.532 1.00 85.19 178 TYR A CA 1
ATOM 1495 C C . TYR A 1 178 ? -16.579 1.047 48.674 1.00 85.19 178 TYR A C 1
ATOM 1497 O O . TYR A 1 178 ? -16.380 0.662 49.826 1.00 85.19 178 TYR A O 1
ATOM 1505 N N . SER A 1 179 ? -17.602 1.852 48.378 1.00 86.31 179 SER A N 1
ATOM 1506 C CA . SER A 1 179 ? -18.534 2.363 49.392 1.00 86.31 179 SER A CA 1
ATOM 1507 C C . SER A 1 179 ? -19.261 1.248 50.151 1.00 86.31 179 SER A C 1
ATOM 1509 O O . SER A 1 179 ? -19.378 1.317 51.373 1.00 86.31 179 SER A O 1
ATOM 1511 N N . LEU A 1 180 ? -19.703 0.194 49.460 1.00 85.38 180 LEU A N 1
ATOM 1512 C CA . LEU A 1 180 ? -20.347 -0.968 50.080 1.00 85.38 180 LEU A CA 1
ATOM 1513 C C . LEU A 1 180 ? -19.384 -1.784 50.949 1.00 85.38 180 LEU A C 1
ATOM 1515 O O . LEU A 1 180 ? -19.791 -2.300 51.994 1.00 85.38 180 LEU A O 1
ATOM 1519 N N . SER A 1 181 ? -18.111 -1.852 50.558 1.00 88.62 181 SER A N 1
ATOM 1520 C CA . SER A 1 181 ? -17.073 -2.509 51.350 1.00 88.62 181 SER A CA 1
ATOM 1521 C C . SER A 1 181 ? -16.791 -1.769 52.662 1.00 88.62 181 SER A C 1
ATOM 1523 O O . SER A 1 181 ? -16.647 -2.416 53.695 1.00 88.62 181 SER A O 1
ATOM 1525 N N . LEU A 1 182 ? -16.816 -0.427 52.664 1.00 89.31 182 LEU A N 1
ATOM 1526 C CA . LEU A 1 182 ? -16.609 0.386 53.872 1.00 89.31 182 LEU A CA 1
ATOM 1527 C C . LEU A 1 182 ? -17.682 0.146 54.943 1.00 89.31 182 LEU A C 1
ATOM 1529 O O . LEU A 1 182 ? -17.392 0.224 56.134 1.00 89.31 182 LEU A O 1
ATOM 1533 N N . VAL A 1 183 ? -18.912 -0.162 54.526 1.00 88.75 183 VAL A N 1
ATOM 1534 C CA . VAL A 1 183 ? -20.038 -0.460 55.428 1.00 88.75 183 VAL A CA 1
ATOM 1535 C C . VAL A 1 183 ? -20.238 -1.961 55.671 1.00 88.75 183 VAL A C 1
ATOM 1537 O O . VAL A 1 183 ? -21.245 -2.350 56.256 1.00 88.75 183 VAL A O 1
ATOM 1540 N N . ASN A 1 184 ? -19.300 -2.812 55.232 1.00 87.69 184 ASN A N 1
ATOM 1541 C CA . ASN A 1 184 ? -19.379 -4.276 55.324 1.00 87.69 184 ASN A CA 1
ATOM 1542 C C . ASN A 1 184 ? -20.704 -4.848 54.787 1.00 87.69 184 ASN A C 1
ATOM 1544 O O . ASN A 1 184 ? -21.296 -5.755 55.377 1.00 87.69 184 ASN A O 1
ATOM 1548 N N . SER A 1 185 ? -21.195 -4.312 53.665 1.00 87.12 185 SER A N 1
ATOM 1549 C CA . SER A 1 185 ? -22.457 -4.773 53.089 1.00 87.12 185 SER A CA 1
ATOM 1550 C C . SER A 1 185 ? -22.350 -6.242 52.659 1.00 87.12 185 SER A C 1
ATOM 1552 O O . SER A 1 185 ? -21.435 -6.581 51.895 1.00 87.12 185 SER A O 1
ATOM 1554 N N . PRO A 1 186 ? -23.311 -7.109 53.036 1.00 87.81 186 PRO A N 1
ATOM 1555 C CA . PRO A 1 186 ? -23.322 -8.508 52.606 1.00 87.81 186 PRO A CA 1
ATOM 1556 C C . PRO A 1 186 ? -23.505 -8.661 51.087 1.00 87.81 186 PRO A C 1
ATOM 1558 O O . PRO A 1 186 ? -23.230 -9.727 50.548 1.00 87.81 186 PRO A O 1
ATOM 1561 N N . ARG A 1 187 ? -23.924 -7.598 50.379 1.00 83.88 187 ARG A N 1
ATOM 1562 C CA . ARG A 1 187 ? -24.080 -7.580 48.913 1.00 83.88 187 ARG A CA 1
ATOM 1563 C C . ARG A 1 187 ? -22.768 -7.366 48.154 1.00 83.88 187 ARG A C 1
ATOM 1565 O O . ARG A 1 187 ? -22.724 -7.568 46.946 1.00 83.88 187 ARG A O 1
ATOM 1572 N N . THR A 1 188 ? -21.694 -6.957 48.832 1.00 86.12 188 THR A N 1
ATOM 1573 C CA . THR A 1 188 ? -20.416 -6.612 48.181 1.00 86.12 188 THR A CA 1
ATOM 1574 C C . THR A 1 188 ? -19.857 -7.746 47.301 1.00 86.12 188 THR A C 1
ATOM 1576 O O . THR A 1 188 ? -19.524 -7.467 46.148 1.00 86.12 188 THR A O 1
ATOM 1579 N N . PRO A 1 189 ? -19.793 -9.019 47.758 1.00 87.31 189 PRO A N 1
ATOM 1580 C CA . PRO A 1 189 ? -19.267 -10.115 46.935 1.00 87.31 189 PRO A CA 1
ATOM 1581 C C . PRO A 1 189 ? -20.098 -10.378 45.673 1.00 87.31 189 PRO A C 1
ATOM 1583 O O . PRO A 1 189 ? -19.544 -10.610 44.602 1.00 87.31 189 PRO A O 1
ATOM 1586 N N . GLU A 1 190 ? -21.424 -10.299 45.787 1.00 86.75 190 GLU A N 1
ATOM 1587 C CA . GLU A 1 190 ? -22.349 -10.506 44.670 1.00 86.75 190 GLU A CA 1
ATOM 1588 C C . GLU A 1 190 ? -22.150 -9.453 43.569 1.00 86.75 190 GLU A C 1
ATOM 1590 O O . GLU A 1 190 ? -22.116 -9.773 42.383 1.00 86.75 190 GLU A O 1
ATOM 1595 N N . ILE A 1 191 ? -21.953 -8.194 43.956 1.00 84.62 191 ILE A N 1
ATOM 1596 C CA . ILE A 1 191 ? -21.777 -7.078 43.018 1.00 84.62 191 ILE A CA 1
ATOM 1597 C C . ILE A 1 191 ? -20.437 -7.178 42.285 1.00 84.62 191 ILE A C 1
ATOM 1599 O O . ILE A 1 191 ? -20.367 -6.895 41.089 1.00 84.62 191 ILE A O 1
ATOM 1603 N N . ILE A 1 192 ? -19.384 -7.629 42.975 1.00 87.00 192 ILE A N 1
ATOM 1604 C CA . ILE A 1 192 ? -18.085 -7.914 42.349 1.00 87.00 192 ILE A CA 1
ATOM 1605 C C . ILE A 1 192 ? -18.237 -8.993 41.270 1.00 87.00 192 ILE A C 1
ATOM 1607 O O . ILE A 1 192 ? -17.707 -8.824 40.170 1.00 87.00 192 ILE A O 1
ATOM 1611 N N . LEU A 1 193 ? -18.980 -10.069 41.555 1.00 87.06 193 LEU A N 1
ATOM 1612 C CA . LEU A 1 193 ? -19.245 -11.129 40.577 1.00 87.06 193 LEU A CA 1
ATOM 1613 C C . LEU A 1 193 ? -20.019 -10.595 39.366 1.00 87.06 193 LEU A C 1
ATOM 1615 O O . LEU A 1 193 ? -19.564 -10.778 38.240 1.00 87.06 193 LEU A O 1
ATOM 1619 N N . LYS A 1 194 ? -21.106 -9.840 39.580 1.00 86.25 194 LYS A N 1
ATOM 1620 C CA . LYS A 1 194 ? -21.893 -9.240 38.484 1.00 86.25 194 LYS A CA 1
ATOM 1621 C C . LYS A 1 194 ? -21.054 -8.309 37.607 1.00 86.25 194 LYS A C 1
ATOM 1623 O O . LYS A 1 194 ? -21.180 -8.345 36.386 1.00 86.25 194 LYS A O 1
ATOM 1628 N N . LEU A 1 195 ? -20.172 -7.501 38.201 1.00 86.00 195 LEU A N 1
ATOM 1629 C CA . LEU A 1 195 ? -19.249 -6.647 37.447 1.00 86.00 195 LEU A CA 1
ATOM 1630 C C . LEU A 1 195 ? -18.222 -7.472 36.653 1.00 86.00 195 LEU A C 1
ATOM 1632 O O . LEU A 1 195 ? -17.909 -7.125 35.514 1.00 86.00 195 LEU A O 1
ATOM 1636 N N . SER A 1 196 ? -17.708 -8.560 37.236 1.00 86.19 196 SER A N 1
ATOM 1637 C CA . SER A 1 196 ? -16.775 -9.473 36.565 1.00 86.19 196 SER A CA 1
ATOM 1638 C C . SER A 1 196 ? -17.417 -10.157 35.356 1.00 86.19 196 SER A C 1
ATOM 1640 O O . SER A 1 196 ? -16.811 -10.182 34.283 1.00 86.19 196 SER A O 1
ATOM 1642 N N . ASP A 1 197 ? -18.654 -10.635 35.500 1.00 84.38 197 ASP A N 1
ATOM 1643 C CA . ASP A 1 197 ? -19.416 -11.265 34.419 1.00 84.38 197 ASP A CA 1
ATOM 1644 C C . ASP A 1 197 ? -19.730 -10.268 33.300 1.00 84.38 197 ASP A C 1
ATOM 1646 O O . ASP A 1 197 ? -19.556 -10.577 32.122 1.00 84.38 197 ASP A O 1
ATOM 1650 N N . LEU A 1 198 ? -20.093 -9.032 33.656 1.00 84.12 198 LEU A N 1
ATOM 1651 C CA . LEU A 1 198 ? -20.334 -7.966 32.684 1.00 84.12 198 LEU A CA 1
ATOM 1652 C C . LEU A 1 198 ? -19.069 -7.639 31.878 1.00 84.12 198 LEU A C 1
ATOM 1654 O O . LEU A 1 198 ? -19.111 -7.537 30.653 1.00 84.12 198 LEU A O 1
ATOM 1658 N N . MET A 1 199 ? -17.920 -7.539 32.551 1.00 82.25 199 MET A N 1
ATOM 1659 C CA . MET A 1 199 ? -16.629 -7.325 31.893 1.00 82.25 199 MET A CA 1
ATOM 1660 C C . MET A 1 199 ? -16.194 -8.497 31.026 1.00 82.25 199 MET A C 1
ATOM 1662 O O . MET A 1 199 ? -15.651 -8.2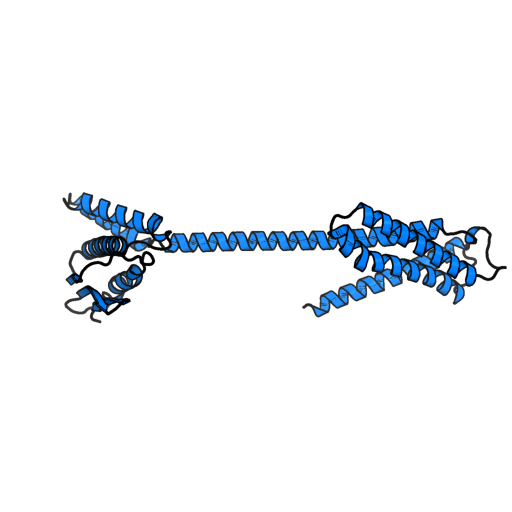78 29.944 1.00 82.25 199 MET A O 1
ATOM 1666 N N . ARG A 1 200 ? -16.457 -9.732 31.453 1.00 81.25 200 ARG A N 1
ATOM 1667 C CA . ARG A 1 200 ? -16.202 -10.916 30.631 1.00 81.25 200 ARG A CA 1
ATOM 1668 C C . ARG A 1 200 ? -17.013 -10.865 29.336 1.00 81.25 200 ARG A C 1
ATOM 1670 O O . ARG A 1 200 ? -16.432 -11.047 28.267 1.00 81.25 200 ARG A O 1
ATOM 1677 N N . HIS A 1 201 ? -18.302 -10.547 29.429 1.00 81.31 201 HIS A N 1
ATOM 1678 C CA . HIS A 1 201 ? -19.193 -10.456 28.275 1.00 81.31 201 HIS A CA 1
ATOM 1679 C C . HIS A 1 201 ? -18.727 -9.374 27.282 1.00 81.31 201 HIS A C 1
ATOM 1681 O O . HIS A 1 201 ? -18.544 -9.643 26.096 1.00 81.31 201 HIS A O 1
ATOM 1687 N N . VAL A 1 202 ? -18.403 -8.172 27.776 1.00 79.12 202 VAL A N 1
ATOM 1688 C CA . VAL A 1 202 ? -17.908 -7.061 26.939 1.00 79.12 202 VAL A CA 1
ATOM 1689 C C . VAL A 1 202 ? -16.533 -7.348 26.324 1.00 79.12 202 VAL A C 1
ATOM 1691 O O . VAL A 1 202 ? -16.259 -6.876 25.226 1.00 79.12 202 VAL A O 1
ATOM 1694 N N . LEU A 1 203 ? -15.648 -8.097 26.989 1.00 74.56 203 LEU A N 1
ATOM 1695 C CA . LEU A 1 203 ? -14.284 -8.332 26.494 1.00 74.56 203 LEU A CA 1
ATOM 1696 C C . LEU A 1 203 ? -14.150 -9.534 25.556 1.00 74.56 203 LEU A C 1
ATOM 1698 O O . LEU A 1 203 ? -13.294 -9.497 24.665 1.00 74.56 203 LEU A O 1
ATOM 1702 N N . TYR A 1 204 ? -14.936 -10.588 25.777 1.00 75.00 204 TYR A N 1
ATOM 1703 C CA . TYR A 1 204 ? -14.800 -11.863 25.070 1.00 75.00 204 TYR A CA 1
ATOM 1704 C C . TYR A 1 204 ? -16.003 -12.169 24.181 1.00 75.00 204 TYR A C 1
ATOM 1706 O O . TYR A 1 204 ? -15.816 -12.487 23.012 1.00 75.00 204 TYR A O 1
ATOM 1714 N N . GLU A 1 205 ? -17.222 -12.030 24.700 1.00 75.12 205 GLU A N 1
ATOM 1715 C CA . GLU A 1 205 ? -18.444 -12.437 23.990 1.00 75.12 205 GLU A CA 1
ATOM 1716 C C . GLU A 1 205 ? -18.880 -11.393 22.948 1.00 75.12 205 GLU A C 1
ATOM 1718 O O . GLU A 1 205 ? -19.407 -11.753 21.901 1.00 75.12 205 GLU A O 1
ATOM 1723 N N . SER A 1 206 ? -18.533 -10.115 23.142 1.00 71.50 206 SER A N 1
ATOM 1724 C CA . SER A 1 206 ? -18.732 -9.046 22.144 1.00 71.50 206 SER A CA 1
ATOM 1725 C C . SER A 1 206 ? -17.910 -9.206 20.855 1.00 71.50 206 SER A C 1
ATOM 1727 O O . SER A 1 206 ? -18.172 -8.524 19.863 1.00 71.50 206 SER A O 1
ATOM 1729 N N . ARG A 1 207 ? -16.890 -10.077 20.869 1.00 70.69 207 ARG A N 1
ATOM 1730 C CA . ARG A 1 207 ? -16.037 -10.362 19.704 1.00 70.69 207 ARG A CA 1
ATOM 1731 C C . ARG A 1 207 ? -16.614 -11.447 18.804 1.00 70.69 207 ARG A C 1
ATOM 1733 O O . ARG A 1 207 ? -16.148 -11.601 17.676 1.00 70.69 207 ARG A O 1
ATOM 1740 N N . GLU A 1 208 ? -17.578 -12.211 19.306 1.00 78.88 208 GLU A N 1
ATOM 1741 C CA . GLU A 1 208 ? -18.274 -13.221 18.524 1.00 78.88 208 GLU A CA 1
ATOM 1742 C C . GLU A 1 208 ? -19.234 -12.551 17.537 1.00 78.88 208 GLU A C 1
ATOM 1744 O O . GLU A 1 208 ? -19.818 -11.505 17.812 1.00 78.88 208 GLU A O 1
ATOM 1749 N N . ASN A 1 209 ? -19.442 -13.172 16.373 1.00 81.31 209 ASN A N 1
ATOM 1750 C CA . ASN A 1 209 ? -20.400 -12.640 15.398 1.00 81.31 209 ASN A CA 1
ATOM 1751 C C . ASN A 1 209 ? -21.842 -12.690 15.935 1.00 81.31 209 ASN A C 1
ATOM 1753 O O . ASN A 1 209 ? -22.658 -11.838 15.589 1.00 81.31 209 ASN A O 1
ATOM 1757 N N . PHE A 1 210 ? -22.156 -13.707 16.750 1.00 86.38 210 PHE A N 1
ATOM 1758 C CA . PHE A 1 210 ? -23.480 -13.930 17.323 1.00 86.38 210 PHE A CA 1
ATOM 1759 C C . PHE A 1 210 ? -23.408 -14.700 18.650 1.00 86.38 210 PHE A C 1
ATOM 1761 O O . PHE A 1 210 ? -22.705 -15.709 18.731 1.00 86.38 210 PHE A O 1
ATOM 1768 N N . ILE A 1 211 ? -24.228 -14.306 19.625 1.00 87.19 211 ILE A N 1
ATOM 1769 C CA . ILE A 1 211 ? -24.441 -14.993 20.914 1.00 87.19 211 ILE A CA 1
ATOM 1770 C C . ILE A 1 211 ? -25.899 -15.433 21.054 1.00 87.19 211 ILE A C 1
ATOM 1772 O O . ILE A 1 211 ? -26.761 -14.971 20.305 1.00 87.19 211 ILE A O 1
ATOM 1776 N N . SER A 1 212 ? -26.207 -16.343 21.977 1.00 89.88 212 SER A N 1
ATOM 1777 C CA . SER A 1 212 ? -27.599 -16.731 22.232 1.00 89.88 212 SER A CA 1
ATOM 1778 C C . SER A 1 212 ? -28.401 -15.573 22.840 1.00 89.88 212 SER A C 1
ATOM 1780 O O . SER A 1 212 ? -27.876 -14.768 23.609 1.00 89.88 212 SER A O 1
ATOM 1782 N N . VAL A 1 213 ? -29.708 -15.513 22.557 1.00 87.94 213 VAL A N 1
ATOM 1783 C CA . VAL A 1 213 ? -30.609 -14.542 23.212 1.00 87.94 213 VAL A CA 1
ATOM 1784 C C . VAL A 1 213 ? -30.547 -14.680 24.737 1.00 87.94 213 VAL A C 1
ATOM 1786 O O . VAL A 1 213 ? -30.620 -13.687 25.451 1.00 87.94 213 VAL A O 1
ATOM 1789 N N . LYS A 1 214 ? -30.360 -15.900 25.251 1.00 88.94 214 LYS A N 1
ATOM 1790 C CA . LYS A 1 214 ? -30.222 -16.160 26.687 1.00 88.94 214 LYS A CA 1
ATOM 1791 C C . LYS A 1 214 ? -28.990 -15.480 27.296 1.00 88.94 214 LYS A C 1
ATOM 1793 O O . LYS A 1 214 ? -29.096 -14.916 28.382 1.00 88.94 214 LYS A O 1
ATOM 1798 N N . GLU A 1 215 ? -27.845 -15.529 26.618 1.00 86.75 215 GLU A N 1
ATOM 1799 C CA . GLU A 1 215 ? -26.618 -14.847 27.057 1.00 86.75 215 GLU A CA 1
ATOM 1800 C C . GLU A 1 215 ? -26.802 -13.326 27.059 1.00 86.75 215 GLU A C 1
ATOM 1802 O O . GLU A 1 215 ? -26.498 -12.685 28.063 1.00 86.75 215 GLU A O 1
ATOM 1807 N N . GLU A 1 216 ? -27.401 -12.764 26.005 1.00 88.00 216 GLU A N 1
ATOM 1808 C CA . GLU A 1 216 ? -27.709 -11.329 25.931 1.00 88.00 216 GLU A CA 1
ATOM 1809 C C . GLU A 1 216 ? -28.674 -10.902 27.060 1.00 88.00 216 GLU A C 1
ATOM 1811 O O . GLU A 1 216 ? -28.441 -9.907 27.742 1.00 88.00 216 GLU A O 1
ATOM 1816 N N . LEU A 1 217 ? -29.736 -11.669 27.340 1.00 88.81 217 LEU A N 1
ATOM 1817 C CA . LEU A 1 217 ? -30.675 -11.367 28.434 1.00 88.81 217 LEU A CA 1
ATOM 1818 C C . LEU A 1 217 ? -30.023 -11.449 29.822 1.00 88.81 217 LEU A C 1
ATOM 1820 O O . LEU A 1 217 ? -30.337 -10.635 30.695 1.00 88.81 217 LEU A O 1
ATOM 1824 N N . ASN A 1 218 ? -29.124 -12.416 30.033 1.00 88.56 218 ASN A N 1
ATOM 1825 C CA . ASN A 1 218 ? -28.345 -12.523 31.267 1.00 88.56 218 ASN A CA 1
ATOM 1826 C C . ASN A 1 218 ? -27.435 -11.303 31.443 1.00 88.56 218 ASN A C 1
ATOM 1828 O O . ASN A 1 218 ? -27.378 -10.727 32.533 1.00 88.56 218 ASN A O 1
ATOM 1832 N N . PHE A 1 219 ? -26.775 -10.872 30.365 1.00 88.38 219 PHE A N 1
ATOM 1833 C CA . PHE A 1 219 ? -25.985 -9.647 30.351 1.00 88.38 219 PHE A CA 1
ATOM 1834 C C . PHE A 1 219 ? -26.836 -8.422 30.722 1.00 88.38 219 PHE A C 1
ATOM 1836 O O . PHE A 1 219 ? -26.464 -7.677 31.632 1.00 88.38 219 PHE A O 1
ATOM 1843 N N . LEU A 1 220 ? -28.012 -8.251 30.104 1.00 88.38 220 LEU A N 1
ATOM 1844 C CA . LEU A 1 220 ? -28.921 -7.141 30.415 1.00 88.38 220 LEU A CA 1
ATOM 1845 C C . LEU A 1 220 ? -29.396 -7.161 31.871 1.00 88.38 220 LEU A C 1
ATOM 1847 O O . LEU A 1 220 ? -29.456 -6.109 32.507 1.00 88.38 220 LEU A O 1
ATOM 1851 N N . SER A 1 221 ? -29.705 -8.342 32.414 1.00 89.12 221 SER A N 1
ATOM 1852 C CA . SER A 1 221 ? -30.118 -8.491 33.813 1.00 89.12 221 SER A CA 1
ATOM 1853 C C . SER 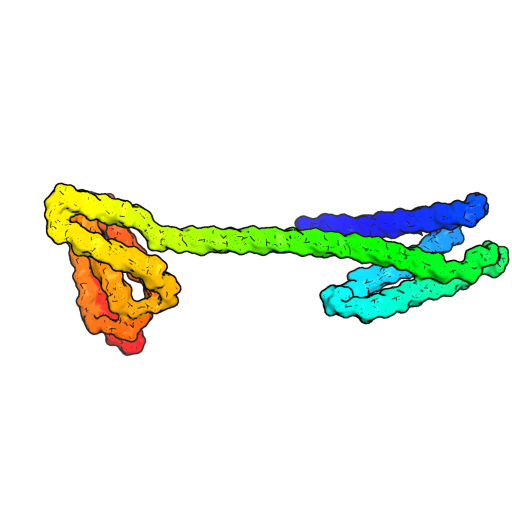A 1 221 ? -29.022 -8.011 34.766 1.00 89.12 221 SER A C 1
ATOM 1855 O O . SER A 1 221 ? -29.285 -7.189 35.645 1.00 89.12 221 SER A O 1
ATOM 1857 N N . ASN A 1 222 ? -27.782 -8.464 34.553 1.00 87.81 222 ASN A N 1
ATOM 1858 C CA . ASN A 1 222 ? -26.632 -8.043 35.353 1.00 87.81 222 ASN A CA 1
ATOM 1859 C C . ASN A 1 222 ? -26.357 -6.538 35.205 1.00 87.81 222 ASN A C 1
ATOM 1861 O O . ASN A 1 222 ? -26.091 -5.858 36.199 1.00 87.81 222 ASN A O 1
ATOM 1865 N N . PHE A 1 223 ? -26.467 -5.995 33.988 1.00 87.19 223 PHE A N 1
ATOM 1866 C CA . PHE A 1 223 ? -26.292 -4.565 33.729 1.00 87.19 223 PHE A CA 1
ATOM 1867 C C . PHE A 1 223 ? -27.333 -3.711 34.462 1.00 87.19 223 PHE A C 1
ATOM 1869 O O . PHE A 1 223 ? -26.965 -2.781 35.181 1.00 87.19 223 PHE A O 1
ATOM 1876 N N . ILE A 1 224 ? -28.625 -4.035 34.335 1.00 87.56 224 ILE A N 1
ATOM 1877 C CA . ILE A 1 224 ? -29.717 -3.301 34.995 1.00 87.56 224 ILE A CA 1
ATOM 1878 C C . ILE A 1 224 ? -29.564 -3.350 36.516 1.00 87.56 224 ILE A C 1
ATOM 1880 O O . ILE A 1 224 ? -29.809 -2.356 37.195 1.00 87.56 224 ILE A O 1
ATOM 1884 N N . GLU A 1 225 ? -29.149 -4.482 37.074 1.00 86.50 225 GLU A N 1
ATOM 1885 C CA . GLU A 1 225 ? -28.980 -4.622 38.517 1.00 86.50 225 GLU A CA 1
ATOM 1886 C C . GLU A 1 225 ? -27.831 -3.764 39.062 1.00 86.50 225 GLU A C 1
ATOM 1888 O O . GLU A 1 225 ? -27.997 -3.076 40.071 1.00 86.50 225 GLU A O 1
ATOM 1893 N N . LEU A 1 226 ? -26.704 -3.702 38.345 1.00 85.69 226 LEU A N 1
ATOM 1894 C CA . LEU A 1 226 ? -25.619 -2.770 38.664 1.00 85.69 226 LEU A CA 1
ATOM 1895 C C . LEU A 1 226 ? -26.072 -1.307 38.562 1.00 85.69 226 LEU A C 1
ATOM 1897 O O . LEU A 1 226 ? -25.702 -0.483 39.401 1.00 85.69 226 LEU A O 1
ATOM 1901 N N . GLN A 1 227 ? -26.917 -0.980 37.581 1.00 83.19 227 GLN A N 1
ATOM 1902 C CA . GLN A 1 227 ? -27.508 0.353 37.449 1.00 83.19 227 GLN A CA 1
ATOM 1903 C C . GLN A 1 227 ? -28.461 0.691 38.608 1.00 83.19 227 GLN A C 1
ATOM 1905 O O . GLN A 1 227 ? -28.405 1.807 39.123 1.00 83.19 227 GLN A O 1
ATOM 1910 N N . LYS A 1 228 ? -29.277 -0.266 39.075 1.00 83.06 228 LYS A N 1
ATOM 1911 C CA . LYS A 1 228 ? -30.145 -0.105 40.259 1.00 83.06 228 LYS A CA 1
ATOM 1912 C C . LYS A 1 228 ? -29.338 0.235 41.508 1.00 83.06 228 LYS A C 1
ATOM 1914 O O . LYS A 1 228 ? -29.690 1.162 42.233 1.00 83.06 228 LYS A O 1
ATOM 1919 N N . ILE A 1 229 ? -28.233 -0.480 41.725 1.00 80.62 229 ILE A N 1
ATOM 1920 C CA . ILE A 1 229 ? -27.323 -0.224 42.847 1.00 80.62 229 ILE A CA 1
ATOM 1921 C C . ILE A 1 229 ? -26.706 1.168 42.727 1.00 80.62 229 ILE A C 1
ATOM 1923 O O . ILE A 1 229 ? -26.688 1.907 43.704 1.00 80.62 229 ILE A O 1
ATOM 1927 N N . ARG A 1 230 ? -26.242 1.551 41.530 1.00 78.62 230 ARG A N 1
ATOM 1928 C CA . ARG A 1 230 ? -25.651 2.877 41.288 1.00 78.62 230 ARG A CA 1
ATOM 1929 C C . ARG A 1 230 ? -26.592 4.024 41.642 1.00 78.62 230 ARG A C 1
ATOM 1931 O O . ARG A 1 230 ? -26.124 5.081 42.049 1.00 78.62 230 ARG A O 1
ATOM 1938 N N . LEU A 1 231 ? -27.888 3.810 41.466 1.00 78.31 231 LEU A N 1
ATOM 1939 C CA . LEU A 1 231 ? -28.933 4.793 41.720 1.00 78.31 231 LEU A CA 1
ATOM 1940 C C . LEU A 1 231 ? -29.537 4.677 43.127 1.00 78.31 231 LEU A C 1
ATOM 1942 O O . LEU A 1 231 ? -30.533 5.336 43.393 1.00 78.31 231 LEU A O 1
ATOM 1946 N N . ASN A 1 232 ? -28.984 3.839 44.017 1.00 72.81 232 ASN A N 1
ATOM 1947 C CA . ASN A 1 232 ? -29.419 3.675 45.413 1.00 72.81 232 ASN A CA 1
ATOM 1948 C C . ASN A 1 232 ? -30.943 3.498 45.611 1.00 72.81 232 ASN A C 1
ATOM 1950 O O . ASN A 1 232 ? -31.479 3.840 46.663 1.00 72.81 232 ASN A O 1
ATOM 1954 N N . ASN A 1 233 ? -31.647 2.927 44.626 1.00 67.94 233 ASN A N 1
ATOM 1955 C CA . ASN A 1 233 ? -33.114 2.817 44.588 1.00 67.94 233 ASN A CA 1
ATOM 1956 C C . ASN A 1 233 ? -33.879 4.158 44.656 1.00 67.94 233 ASN A C 1
ATOM 1958 O O . ASN A 1 233 ? -35.050 4.171 45.026 1.00 67.94 233 ASN A O 1
ATOM 1962 N N . GLU A 1 234 ? -33.256 5.278 44.283 1.00 69.38 234 GLU A N 1
ATOM 1963 C CA . GLU A 1 234 ? -33.916 6.593 44.197 1.00 69.38 234 GLU A CA 1
ATOM 1964 C C . GLU A 1 234 ? -34.953 6.664 43.061 1.00 69.38 234 GLU A C 1
ATOM 1966 O O . GLU A 1 234 ? -35.787 7.566 43.024 1.00 69.38 234 GLU A O 1
ATOM 1971 N N . ILE A 1 235 ? -34.902 5.706 42.131 1.00 74.88 235 ILE A N 1
ATOM 1972 C CA . ILE A 1 235 ? -35.724 5.625 40.921 1.00 74.88 235 ILE A CA 1
ATOM 1973 C C . ILE A 1 235 ? -36.409 4.259 40.871 1.00 74.88 235 ILE A C 1
ATOM 1975 O O . ILE A 1 235 ? -35.790 3.227 41.153 1.00 74.88 235 ILE A O 1
ATOM 1979 N N . GLU A 1 236 ? -37.676 4.239 40.458 1.00 79.62 236 GLU A N 1
ATOM 1980 C CA . GLU A 1 236 ? -38.396 2.989 40.215 1.00 79.62 236 GLU A CA 1
ATOM 1981 C C . GLU A 1 236 ? -37.874 2.325 38.935 1.00 79.62 236 GLU A C 1
ATOM 1983 O O . GLU A 1 236 ? -37.965 2.887 37.844 1.00 79.62 236 GLU A O 1
ATOM 1988 N N . ILE A 1 237 ? -37.313 1.117 39.056 1.00 82.31 237 ILE A N 1
ATOM 1989 C CA . ILE A 1 237 ? -36.761 0.376 37.915 1.00 82.31 237 ILE A CA 1
ATOM 1990 C C . ILE A 1 237 ? -37.415 -1.005 37.821 1.00 82.31 237 ILE A C 1
ATOM 1992 O O . ILE A 1 237 ? -37.090 -1.917 38.594 1.00 82.31 237 ILE A O 1
ATOM 1996 N N . GLN A 1 238 ? -38.287 -1.183 36.828 1.00 84.31 238 GLN A N 1
ATOM 1997 C CA . GLN A 1 238 ? -38.938 -2.462 36.531 1.00 84.31 238 GLN A CA 1
ATOM 1998 C C . GLN A 1 238 ? -38.254 -3.144 35.346 1.00 84.31 238 GLN A C 1
ATOM 2000 O O . GLN A 1 238 ? -38.031 -2.525 34.310 1.00 84.31 238 GLN A O 1
ATOM 2005 N N . TYR A 1 239 ? -37.923 -4.425 35.500 1.00 85.00 239 TYR A N 1
ATOM 2006 C CA . TYR A 1 239 ? -37.383 -5.266 34.433 1.00 85.00 239 TYR A CA 1
ATOM 2007 C C . TYR A 1 239 ? -38.213 -6.539 34.368 1.00 85.00 239 TYR A C 1
ATOM 2009 O O . TYR A 1 239 ? -38.273 -7.275 35.354 1.00 85.00 239 TYR A O 1
ATOM 2017 N N . LEU A 1 240 ? -38.879 -6.761 33.238 1.00 85.69 240 LEU A N 1
ATOM 2018 C CA . LEU A 1 240 ? -39.783 -7.887 33.048 1.00 85.69 240 LEU A CA 1
ATOM 2019 C C . LEU A 1 240 ? -39.538 -8.524 31.684 1.00 85.69 240 LEU A C 1
ATOM 2021 O O . LEU A 1 240 ? -39.493 -7.839 30.661 1.00 85.69 240 LEU A O 1
ATOM 2025 N N . ILE A 1 241 ? -39.404 -9.846 31.692 1.00 84.31 241 ILE A N 1
ATOM 2026 C CA . ILE A 1 241 ? -39.289 -10.671 30.495 1.00 84.31 241 ILE A CA 1
ATOM 2027 C C . ILE A 1 241 ? -40.540 -11.544 30.436 1.00 84.31 241 ILE A C 1
ATOM 2029 O O . ILE A 1 241 ? -40.822 -12.276 31.384 1.00 84.31 241 ILE A O 1
ATOM 2033 N N . GLU A 1 242 ? -41.279 -11.471 29.335 1.00 84.12 242 GLU A N 1
ATOM 2034 C CA . GLU A 1 242 ? -42.481 -12.271 29.104 1.00 84.12 242 GLU A CA 1
ATOM 2035 C C . GLU A 1 242 ? -42.365 -13.087 27.811 1.00 84.12 242 GLU A C 1
ATOM 2037 O O . GLU A 1 242 ? -41.903 -12.592 26.780 1.00 84.12 242 GLU A O 1
ATOM 2042 N N . GLY A 1 243 ? -42.841 -14.334 27.861 1.00 80.94 243 GLY A N 1
ATOM 2043 C CA . GLY A 1 243 ? -42.795 -15.291 26.752 1.00 80.94 243 GLY A CA 1
ATOM 2044 C C . GLY A 1 243 ? -41.687 -16.339 26.893 1.00 80.94 243 GLY A C 1
ATOM 2045 O O . GLY A 1 243 ? -40.867 -16.293 27.810 1.00 80.94 243 GLY A O 1
ATOM 2046 N N . GLU A 1 244 ? -41.685 -17.317 25.988 1.00 82.88 244 GLU A N 1
ATOM 2047 C CA . GLU A 1 244 ? -40.647 -18.349 25.935 1.00 82.88 244 GLU A CA 1
ATOM 2048 C C . GLU A 1 244 ? -39.400 -17.789 25.240 1.00 82.88 244 GLU A C 1
ATOM 2050 O O . GLU A 1 244 ? -39.477 -17.290 24.115 1.00 82.88 244 GLU A O 1
ATOM 2055 N N . VAL A 1 245 ? -38.253 -17.839 25.928 1.00 82.81 245 VAL A N 1
ATOM 2056 C CA . VAL A 1 245 ? -36.988 -17.340 25.379 1.00 82.81 245 VAL A CA 1
ATOM 2057 C C . VAL A 1 245 ? -36.577 -18.243 24.214 1.00 82.81 245 VAL A C 1
ATOM 2059 O O . VAL A 1 245 ? -36.351 -19.435 24.424 1.00 82.81 245 VAL A O 1
ATOM 2062 N N . PRO A 1 246 ? -36.461 -17.702 22.994 1.00 82.44 246 PRO A N 1
ATOM 2063 C CA . PRO A 1 246 ? -36.149 -18.500 21.821 1.00 82.44 246 PRO A CA 1
ATOM 2064 C C . PRO A 1 246 ? -34.694 -18.976 21.849 1.00 82.44 246 PRO A C 1
ATOM 2066 O O . PRO A 1 246 ? -33.790 -18.241 22.255 1.00 82.44 246 PRO A O 1
ATOM 2069 N N . ASP A 1 247 ? -34.454 -20.171 21.312 1.00 85.12 247 ASP A N 1
ATOM 2070 C CA . ASP A 1 247 ? -33.104 -20.677 21.042 1.00 85.12 247 ASP A CA 1
ATOM 2071 C C . ASP A 1 247 ? -32.562 -20.104 19.721 1.00 85.12 247 ASP A C 1
ATOM 2073 O O . ASP A 1 247 ? -32.308 -20.800 18.739 1.00 85.12 247 ASP A O 1
ATOM 2077 N N . THR A 1 248 ? -32.480 -18.775 19.657 1.00 86.38 248 THR A N 1
ATOM 2078 C CA . THR A 1 248 ? -31.943 -18.035 18.512 1.00 86.38 248 THR A CA 1
ATOM 2079 C C . THR A 1 248 ? -30.711 -17.247 18.915 1.00 86.38 248 THR A C 1
ATOM 2081 O O . THR A 1 248 ? -30.476 -16.980 20.096 1.00 86.38 248 THR A O 1
ATOM 2084 N N . LYS A 1 249 ? -29.934 -16.828 17.915 1.00 87.19 249 LYS A N 1
ATOM 2085 C CA . LYS A 1 249 ? -28.760 -15.989 18.130 1.00 87.19 249 LYS A CA 1
ATOM 2086 C C . LYS A 1 249 ? -28.993 -14.544 17.701 1.00 87.19 249 LYS A C 1
ATOM 2088 O O . LYS A 1 249 ? -29.732 -14.288 16.753 1.00 87.19 249 LYS A O 1
ATOM 2093 N N . VAL A 1 250 ? -28.338 -13.621 18.392 1.00 87.00 250 VAL A N 1
ATOM 2094 C CA . VAL A 1 250 ? -28.374 -12.173 18.161 1.00 87.00 250 VAL A CA 1
ATOM 2095 C C . VAL A 1 250 ? -26.958 -11.612 18.108 1.00 87.00 250 VAL A C 1
ATOM 2097 O O . VAL A 1 250 ? -26.010 -12.253 18.561 1.00 87.00 250 VAL A O 1
ATOM 2100 N N . ILE A 1 251 ? -26.814 -10.425 17.519 1.00 85.75 251 ILE A N 1
ATOM 2101 C CA . ILE A 1 251 ? -25.561 -9.668 17.583 1.00 85.75 251 ILE A CA 1
ATOM 2102 C C . ILE A 1 251 ? -25.334 -9.285 19.058 1.00 85.75 251 ILE A C 1
ATOM 2104 O O . ILE A 1 251 ? -26.280 -8.791 19.676 1.00 85.75 251 ILE A O 1
ATOM 2108 N N . PRO A 1 252 ? -24.136 -9.510 19.627 1.00 85.56 252 PRO A N 1
ATOM 2109 C CA . PRO A 1 252 ? -23.853 -9.148 21.014 1.00 85.56 252 PRO A CA 1
ATOM 2110 C C . PRO A 1 252 ? -24.067 -7.657 21.283 1.00 85.56 252 PRO A C 1
ATOM 2112 O O . PRO A 1 252 ? -23.771 -6.828 20.419 1.00 85.56 252 PRO A O 1
ATOM 2115 N N . LEU A 1 253 ? -24.511 -7.314 22.495 1.00 84.69 253 LEU A N 1
ATOM 2116 C CA . LEU A 1 253 ? -24.694 -5.934 22.965 1.00 84.69 253 LEU A CA 1
ATOM 2117 C C . LEU A 1 253 ? -25.717 -5.124 22.150 1.00 84.69 253 LEU A C 1
ATOM 2119 O O . LEU A 1 253 ? -25.749 -3.898 22.235 1.00 84.69 253 LEU A O 1
ATOM 2123 N N . ILE A 1 254 ? -26.571 -5.770 21.355 1.00 85.00 254 ILE A N 1
ATOM 2124 C CA . ILE A 1 254 ? -27.537 -5.069 20.500 1.00 85.00 254 ILE A CA 1
ATOM 2125 C C . ILE A 1 254 ? -28.566 -4.273 21.316 1.00 85.00 254 ILE A C 1
ATOM 2127 O O . ILE A 1 254 ? -29.066 -3.250 20.842 1.00 85.00 254 ILE A O 1
ATOM 2131 N N . PHE A 1 255 ? -28.875 -4.703 22.544 1.00 85.44 255 PHE A N 1
ATOM 2132 C CA . PHE A 1 255 ? -29.850 -4.025 23.405 1.00 85.44 255 PHE A CA 1
ATOM 2133 C C . PHE A 1 255 ? -29.222 -3.030 24.387 1.00 85.44 255 PHE A C 1
ATOM 2135 O O . PHE A 1 255 ? -29.921 -2.146 24.892 1.00 85.44 255 PHE A O 1
ATOM 2142 N N . GLU A 1 256 ? -27.914 -3.130 24.625 1.00 84.25 256 GLU A N 1
ATOM 2143 C CA . GLU A 1 256 ? -27.177 -2.305 25.588 1.00 84.25 256 GLU A CA 1
ATOM 2144 C C . GLU A 1 256 ? -27.303 -0.793 25.324 1.00 84.25 256 GLU A C 1
ATOM 2146 O O . GLU A 1 256 ? -27.705 -0.084 26.254 1.00 84.25 256 GLU A O 1
ATOM 2151 N N . PRO A 1 257 ? -27.128 -0.277 24.086 1.00 81.88 257 PRO A N 1
ATOM 2152 C CA . PRO A 1 257 ? -27.219 1.158 23.817 1.00 81.88 257 PRO A CA 1
ATOM 2153 C C . PRO A 1 257 ? -28.580 1.765 24.164 1.00 81.88 257 PRO A C 1
ATOM 2155 O O . PRO A 1 257 ? -28.664 2.928 24.556 1.00 81.88 257 PRO A O 1
ATOM 2158 N N . PHE A 1 258 ? -29.666 1.000 24.022 1.00 82.69 258 PHE A N 1
ATOM 2159 C CA . PHE A 1 258 ? -31.016 1.479 24.324 1.00 82.69 258 PHE A CA 1
ATOM 2160 C C . PHE A 1 258 ? -31.230 1.618 25.829 1.00 82.69 258 PHE A C 1
ATOM 2162 O O . PHE A 1 258 ? -31.749 2.633 26.296 1.00 82.69 258 PHE A O 1
ATOM 2169 N N . ILE A 1 259 ? -30.797 0.613 26.589 1.00 83.31 259 ILE A N 1
ATOM 2170 C CA . ILE A 1 259 ? -30.938 0.599 28.044 1.00 83.31 259 ILE A CA 1
ATOM 2171 C C . ILE A 1 259 ? -30.002 1.637 28.674 1.00 83.31 259 ILE A C 1
ATOM 2173 O O . ILE A 1 259 ? -30.435 2.406 29.531 1.00 83.31 259 ILE A O 1
ATOM 2177 N N . ASP A 1 260 ? -28.753 1.734 28.213 1.00 81.56 260 ASP A N 1
ATOM 2178 C CA . ASP A 1 260 ? -27.804 2.751 28.678 1.00 81.56 260 ASP A CA 1
ATOM 2179 C C . ASP A 1 260 ? -28.304 4.178 28.386 1.00 81.56 260 ASP A C 1
ATOM 2181 O O . ASP A 1 260 ? -28.245 5.050 29.257 1.00 81.56 260 ASP A O 1
ATOM 2185 N N . ASN A 1 261 ? -28.900 4.414 27.209 1.00 79.50 261 ASN A N 1
ATOM 2186 C CA . ASN A 1 261 ? -29.531 5.698 26.898 1.00 79.50 261 ASN A CA 1
ATOM 2187 C C . ASN A 1 261 ? -30.684 6.038 27.852 1.00 79.50 261 ASN A C 1
ATOM 2189 O O . ASN A 1 261 ? -30.783 7.189 28.283 1.00 79.50 261 ASN A O 1
ATOM 2193 N N . ALA A 1 262 ? -31.519 5.066 28.233 1.00 79.06 262 ALA A N 1
ATOM 2194 C CA . ALA A 1 262 ? -32.587 5.297 29.206 1.00 79.06 262 ALA A CA 1
ATOM 2195 C C . ALA A 1 262 ? -32.036 5.716 30.577 1.00 79.06 262 ALA A C 1
ATOM 2197 O O . ALA A 1 262 ? -32.520 6.685 31.160 1.00 79.06 262 ALA A O 1
ATOM 2198 N N . PHE A 1 263 ? -30.968 5.068 31.053 1.00 78.81 263 PHE A N 1
ATOM 2199 C CA . PHE A 1 263 ? -30.302 5.446 32.306 1.00 78.81 263 PHE A CA 1
ATOM 2200 C C . PHE A 1 263 ? -29.571 6.796 32.235 1.00 78.81 263 PHE A C 1
ATOM 2202 O O . PHE A 1 263 ? -29.439 7.471 33.255 1.00 78.81 263 PHE A O 1
ATOM 2209 N N . LYS A 1 264 ? -29.072 7.204 31.062 1.00 75.44 264 LYS A N 1
ATOM 2210 C CA . LYS A 1 264 ? -28.389 8.498 30.869 1.00 75.44 264 LYS A CA 1
ATOM 2211 C C . LYS A 1 264 ? -29.351 9.678 30.769 1.00 75.44 264 LYS A C 1
ATOM 2213 O O . LYS A 1 264 ? -29.067 10.743 31.318 1.00 75.44 264 LYS A O 1
ATOM 2218 N N . HIS A 1 265 ? -30.441 9.513 30.025 1.00 70.62 265 HIS A N 1
ATOM 2219 C CA . HIS A 1 265 ? -31.338 10.612 29.668 1.00 70.62 265 HIS A CA 1
ATOM 2220 C C . HIS A 1 265 ? -32.595 10.670 30.532 1.00 70.62 265 HIS A C 1
ATOM 2222 O O . HIS A 1 265 ? -33.038 11.772 30.842 1.00 70.62 265 HIS A O 1
ATOM 2228 N N . GLY A 1 266 ? -33.102 9.530 31.006 1.00 65.06 266 GLY A N 1
ATOM 2229 C CA . GLY A 1 266 ? -34.334 9.460 31.798 1.00 65.06 266 GLY A CA 1
ATOM 2230 C C . GLY A 1 266 ? -34.266 10.112 33.183 1.00 65.06 266 GLY A C 1
ATOM 2231 O O . GLY A 1 266 ? -35.272 10.158 33.877 1.00 65.06 266 GLY A O 1
ATOM 2232 N N . LEU A 1 267 ? -33.093 10.609 33.593 1.00 63.22 267 LEU A N 1
ATOM 2233 C CA . LEU A 1 267 ? -32.826 11.167 34.925 1.00 63.22 267 LEU A CA 1
ATOM 2234 C C . LEU A 1 267 ? -32.476 12.665 34.912 1.00 63.22 267 LEU A C 1
ATOM 2236 O O . LEU A 1 267 ? -32.083 13.214 35.937 1.00 63.22 267 LEU A O 1
ATOM 2240 N N . ARG A 1 268 ? -32.546 13.335 33.754 1.00 59.50 268 ARG A N 1
ATOM 2241 C CA . ARG A 1 268 ? -32.076 14.726 33.605 1.00 59.50 268 ARG A CA 1
ATOM 2242 C C . ARG A 1 268 ? -33.091 15.803 34.004 1.00 59.50 268 ARG A C 1
ATOM 2244 O O . ARG A 1 268 ? -32.672 16.950 34.139 1.00 59.50 268 ARG A O 1
ATOM 2251 N N . ASN A 1 269 ? -34.366 15.469 34.209 1.00 54.84 269 ASN A N 1
ATOM 2252 C CA . ASN A 1 269 ? -35.411 16.439 34.552 1.00 54.84 269 ASN A CA 1
ATOM 2253 C C . ASN A 1 269 ? -35.971 16.197 35.969 1.00 54.84 269 ASN A C 1
ATOM 2255 O O . ASN A 1 269 ? -36.220 15.045 36.329 1.00 54.84 269 ASN A O 1
ATOM 2259 N N . PRO A 1 270 ? -36.189 17.249 36.785 1.00 53.28 270 PRO A N 1
ATOM 2260 C CA . PRO A 1 270 ? -36.682 17.131 38.154 1.00 53.28 270 PRO A CA 1
ATOM 2261 C C . PRO A 1 270 ? -38.200 16.895 38.168 1.00 53.28 270 PRO A C 1
ATOM 2263 O O . PRO A 1 270 ? -38.984 17.756 38.565 1.00 53.28 270 PRO A O 1
ATOM 2266 N N . ALA A 1 271 ? -38.627 15.721 37.708 1.00 56.09 271 ALA A N 1
ATOM 2267 C CA . ALA A 1 271 ? -39.966 15.213 37.968 1.00 56.09 271 ALA A CA 1
ATOM 2268 C C . ALA A 1 271 ? -40.018 14.606 39.386 1.00 56.09 271 ALA A C 1
ATOM 2270 O O . ALA A 1 271 ? -39.021 14.057 39.854 1.00 56.09 271 ALA A O 1
ATOM 2271 N N . PRO A 1 272 ? -41.164 14.661 40.087 1.00 56.62 272 PRO A N 1
ATOM 2272 C CA . PRO A 1 272 ? -41.251 14.220 41.479 1.00 56.62 272 PRO A CA 1
ATOM 2273 C C . PRO A 1 272 ? -41.021 12.710 41.693 1.00 56.62 272 PRO A C 1
ATOM 2275 O O . PRO A 1 272 ? -40.728 12.326 42.820 1.00 56.62 272 PRO A O 1
ATOM 2278 N N . LEU A 1 273 ? -41.132 11.867 40.650 1.00 64.25 273 LEU A N 1
ATOM 2279 C CA . LEU A 1 273 ? -40.886 10.413 40.695 1.00 64.25 273 LEU A CA 1
ATOM 2280 C C . LEU A 1 273 ? -40.390 9.887 39.322 1.00 64.25 273 LEU A C 1
ATOM 2282 O O . LEU A 1 273 ? -41.215 9.512 38.482 1.00 64.25 273 LEU A O 1
ATOM 2286 N N . PRO A 1 274 ? -39.074 9.888 39.044 1.00 68.75 274 PRO A N 1
ATOM 2287 C CA . PRO A 1 274 ? -38.516 9.271 37.839 1.00 68.75 274 PRO A CA 1
ATOM 2288 C C . PRO A 1 274 ? -38.646 7.738 37.883 1.00 68.75 274 PRO A C 1
ATOM 2290 O O . PRO A 1 274 ? -38.493 7.121 38.939 1.00 68.75 274 PRO A O 1
ATOM 2293 N N . TYR A 1 275 ? -38.899 7.116 36.727 1.00 76.81 275 TYR A N 1
ATOM 2294 C CA . TYR A 1 275 ? -38.963 5.659 36.576 1.00 76.81 275 TYR A CA 1
ATOM 2295 C C . TYR A 1 275 ? -38.341 5.201 35.254 1.00 76.81 275 TYR A C 1
ATOM 2297 O O . TYR A 1 275 ? -38.306 5.952 34.279 1.00 76.81 275 TYR A O 1
ATOM 2305 N N . ILE A 1 276 ? -37.837 3.967 35.236 1.00 80.44 276 ILE A N 1
ATOM 2306 C CA . ILE A 1 276 ? -37.302 3.286 34.054 1.00 80.44 276 ILE A CA 1
ATOM 2307 C C . ILE A 1 276 ? -37.906 1.889 34.013 1.00 80.44 276 ILE A C 1
ATOM 2309 O O . ILE A 1 276 ? -37.547 1.014 34.801 1.00 80.44 276 ILE A O 1
ATOM 2313 N N . HIS A 1 277 ? -38.818 1.658 33.078 1.00 83.44 277 HIS A N 1
ATOM 2314 C CA . HIS A 1 277 ? -39.361 0.322 32.851 1.00 83.44 277 HIS A CA 1
ATOM 2315 C C . HIS A 1 277 ? -38.742 -0.292 31.602 1.00 83.44 277 HIS A C 1
ATOM 2317 O O . HIS A 1 277 ? -38.655 0.365 30.570 1.00 83.44 277 HIS A O 1
ATOM 2323 N N . VAL A 1 278 ? -38.310 -1.544 31.710 1.00 82.88 278 VAL A N 1
ATOM 2324 C CA . VAL A 1 278 ? -37.749 -2.349 30.629 1.00 82.88 278 VAL A CA 1
ATOM 2325 C C . VAL A 1 278 ? -38.604 -3.604 30.513 1.00 82.88 278 VAL A C 1
ATOM 2327 O O . VAL A 1 278 ? -38.479 -4.535 31.308 1.00 82.88 278 VAL A O 1
ATOM 2330 N N . PHE A 1 279 ? -39.481 -3.622 29.517 1.00 83.00 279 PHE A N 1
ATOM 2331 C CA . PHE A 1 279 ? -40.280 -4.797 29.185 1.00 83.00 279 PHE A CA 1
ATOM 2332 C C . PHE A 1 279 ? -39.717 -5.464 27.937 1.00 83.00 279 PHE A C 1
ATOM 2334 O O . PHE A 1 279 ? -39.533 -4.784 26.928 1.00 83.00 279 PHE A O 1
ATOM 2341 N N . ILE A 1 280 ? -39.460 -6.769 28.001 1.00 81.69 280 ILE A N 1
ATOM 2342 C CA . ILE A 1 280 ? -39.034 -7.587 26.866 1.00 81.69 280 ILE A CA 1
ATOM 2343 C C . ILE A 1 280 ? -40.103 -8.648 26.629 1.00 81.69 280 ILE A C 1
ATOM 2345 O O . ILE A 1 280 ? -40.264 -9.567 27.427 1.00 81.69 280 ILE A O 1
ATOM 2349 N N . TYR A 1 281 ? -40.822 -8.515 25.518 1.00 81.75 281 TYR A N 1
ATOM 2350 C CA . TYR A 1 281 ? -41.836 -9.479 25.100 1.00 81.75 281 TYR A CA 1
ATOM 2351 C C . TYR A 1 281 ? -41.305 -10.327 23.955 1.00 81.75 281 TYR A C 1
ATOM 2353 O O . TYR A 1 281 ? -40.894 -9.780 22.928 1.00 81.75 281 TYR A O 1
ATOM 2361 N N . PHE A 1 282 ? -41.373 -11.646 24.110 1.00 80.12 282 PHE A N 1
ATOM 2362 C CA . PHE A 1 282 ? -41.166 -12.598 23.029 1.00 80.12 282 PHE A CA 1
ATOM 2363 C C . PHE A 1 282 ? -42.521 -13.056 22.503 1.00 80.12 282 PHE A C 1
ATOM 2365 O O . PHE A 1 282 ? -43.270 -13.754 23.184 1.00 80.12 282 PHE A O 1
ATOM 2372 N N . GLN A 1 283 ? -42.844 -12.649 21.275 1.00 72.44 283 GLN A N 1
ATOM 2373 C CA . GLN A 1 283 ? -44.048 -13.103 20.590 1.00 72.44 283 GLN A CA 1
ATOM 2374 C C . GLN A 1 283 ? -43.664 -13.847 19.316 1.00 72.44 283 GLN A C 1
ATOM 2376 O O . GLN A 1 283 ? -43.009 -13.292 18.432 1.00 72.44 283 GLN A O 1
ATOM 2381 N N . GLN A 1 284 ? -44.099 -15.100 19.215 1.00 60.31 284 GLN A N 1
ATOM 2382 C CA . GLN A 1 284 ? -43.934 -15.895 18.008 1.00 60.31 284 GLN A CA 1
ATOM 2383 C C . GLN A 1 284 ? -45.029 -15.496 17.012 1.00 60.31 284 GLN A C 1
ATOM 2385 O O . GLN A 1 284 ? -46.201 -15.834 17.183 1.00 60.31 284 GLN A O 1
ATOM 2390 N N . ILE A 1 285 ? -44.669 -14.723 15.985 1.00 54.06 285 ILE A N 1
ATOM 2391 C CA . ILE A 1 285 ? -45.589 -14.331 14.910 1.00 54.06 285 ILE A CA 1
ATOM 2392 C C . ILE A 1 285 ? -45.058 -14.948 13.614 1.00 54.06 285 ILE A C 1
ATOM 2394 O O . ILE A 1 285 ? -44.183 -14.386 12.961 1.00 54.06 285 ILE A O 1
ATOM 2398 N N . ARG A 1 286 ? -45.589 -16.116 13.225 1.00 51.34 286 ARG A N 1
ATOM 2399 C CA . ARG A 1 286 ? -45.029 -16.940 12.129 1.00 51.34 286 ARG A CA 1
ATOM 2400 C C . ARG A 1 286 ? -43.543 -17.274 12.396 1.00 51.34 286 ARG A C 1
ATOM 2402 O O . ARG A 1 286 ? -43.230 -17.693 13.504 1.00 51.34 286 ARG A O 1
ATOM 2409 N N . CYS A 1 287 ? -42.655 -17.133 11.404 1.00 40.12 287 CYS A N 1
ATOM 2410 C CA . CYS A 1 287 ? -41.216 -17.423 11.516 1.00 40.12 287 CYS A CA 1
ATOM 2411 C C . CYS A 1 287 ? -40.373 -16.243 12.042 1.00 40.12 287 CYS A C 1
ATOM 2413 O O . CYS A 1 287 ? -39.153 -16.368 12.074 1.00 40.12 287 CYS A O 1
ATOM 2415 N N . ASP A 1 288 ? -40.992 -15.125 12.440 1.00 44.53 288 ASP A N 1
ATOM 2416 C CA . ASP A 1 288 ? -40.277 -13.929 12.898 1.00 44.53 288 ASP A CA 1
ATOM 2417 C C . ASP A 1 288 ? -40.437 -13.720 14.410 1.00 44.53 288 ASP A C 1
ATOM 2419 O O . ASP A 1 288 ? -41.544 -13.768 14.960 1.00 44.53 288 ASP A O 1
ATOM 2423 N N . LEU A 1 289 ? -39.317 -13.432 15.076 1.00 48.47 289 LEU A N 1
ATOM 2424 C CA . LEU A 1 289 ? -39.267 -13.021 16.475 1.00 48.47 289 LEU A CA 1
ATOM 2425 C C . LEU A 1 289 ? -39.383 -11.493 16.558 1.00 48.47 289 LEU A C 1
ATOM 2427 O O . LEU A 1 289 ? -38.529 -10.775 16.035 1.00 48.47 289 LEU A O 1
ATOM 2431 N N . ARG A 1 290 ? -40.416 -10.975 17.232 1.00 52.66 290 ARG A N 1
ATOM 2432 C CA . ARG A 1 290 ? -40.502 -9.541 17.554 1.00 52.66 290 ARG A CA 1
ATOM 2433 C C . ARG A 1 290 ? -40.107 -9.302 18.998 1.00 52.66 290 ARG A C 1
A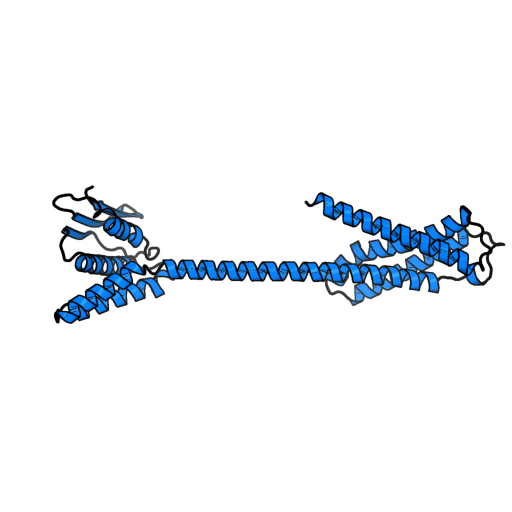TOM 2435 O O . ARG A 1 290 ? -40.748 -9.833 19.896 1.00 52.66 290 ARG A O 1
ATOM 2442 N N . LEU A 1 291 ? -39.109 -8.446 19.190 1.00 50.94 291 LEU A N 1
ATOM 2443 C CA . LEU A 1 291 ? -38.709 -7.927 20.488 1.00 50.94 291 LEU A CA 1
ATOM 2444 C C . LEU A 1 291 ? -39.159 -6.469 20.595 1.00 50.94 291 LEU A C 1
ATOM 2446 O O . LEU A 1 291 ? -38.766 -5.616 19.799 1.00 50.94 291 LEU A O 1
ATOM 2450 N N . ARG A 1 292 ? -40.028 -6.193 21.566 1.00 54.84 292 ARG A N 1
ATOM 2451 C CA . ARG A 1 292 ? -40.511 -4.843 21.867 1.00 54.84 292 ARG A CA 1
ATOM 2452 C C . ARG A 1 292 ? -39.923 -4.406 23.198 1.00 54.84 292 ARG A C 1
ATOM 2454 O O . ARG A 1 292 ? -40.428 -4.831 24.228 1.00 54.84 292 ARG A O 1
ATOM 2461 N N . ILE A 1 293 ? -38.912 -3.541 23.157 1.00 53.16 293 ILE A N 1
ATOM 2462 C CA . ILE A 1 293 ? -38.402 -2.846 24.342 1.00 53.16 293 ILE A CA 1
ATOM 2463 C C . ILE A 1 293 ? -39.210 -1.563 24.513 1.00 53.16 293 ILE A C 1
ATOM 2465 O O . ILE A 1 293 ? -39.105 -0.639 23.707 1.00 53.16 293 ILE A O 1
ATOM 2469 N N . THR A 1 294 ? -40.055 -1.518 25.541 1.00 55.38 294 THR A N 1
ATOM 2470 C CA . THR A 1 294 ? -40.746 -0.279 25.917 1.00 55.38 294 THR A CA 1
ATOM 2471 C C . THR A 1 294 ? -39.959 0.361 27.044 1.00 55.38 294 THR A C 1
ATOM 2473 O O . THR A 1 294 ? -40.041 -0.115 28.170 1.00 55.38 294 THR A O 1
ATOM 2476 N N . LEU A 1 295 ? -39.192 1.402 26.719 1.00 53.97 295 LEU A N 1
ATOM 2477 C CA . LEU A 1 295 ? -38.516 2.254 27.693 1.00 53.97 295 LEU A CA 1
ATOM 2478 C C . LEU A 1 295 ? -39.425 3.436 27.976 1.00 53.97 295 LEU A C 1
ATOM 2480 O O . LEU A 1 295 ? -39.634 4.285 27.110 1.00 53.97 295 LEU A O 1
ATOM 2484 N N . ILE A 1 296 ? -39.994 3.462 29.173 1.00 56.53 296 ILE A N 1
ATOM 2485 C CA . ILE A 1 296 ? -40.755 4.612 29.641 1.00 56.53 296 ILE A CA 1
ATOM 2486 C C . ILE A 1 296 ? -39.879 5.312 30.668 1.00 56.53 296 ILE A C 1
ATOM 2488 O O . ILE A 1 296 ? -39.668 4.788 31.758 1.00 56.53 296 ILE A O 1
ATOM 2492 N N . ALA A 1 297 ? 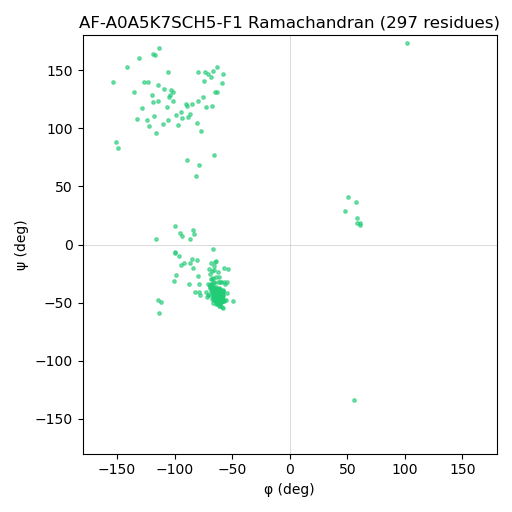-39.347 6.460 30.267 1.00 52.47 297 ALA A N 1
ATOM 2493 C CA . ALA A 1 297 ? -38.781 7.462 31.150 1.00 52.47 297 ALA A CA 1
ATOM 2494 C C . ALA A 1 297 ? -39.603 8.730 30.921 1.00 52.47 297 ALA A C 1
ATOM 2496 O O . ALA A 1 297 ? -39.858 9.092 29.770 1.00 52.47 297 ALA A O 1
ATOM 2497 N N . ARG A 1 298 ? -40.116 9.344 31.988 1.00 53.69 298 ARG A N 1
ATOM 2498 C CA . ARG A 1 298 ? -40.938 10.550 31.859 1.00 53.69 298 ARG A CA 1
ATOM 2499 C C . ARG A 1 298 ? -40.032 11.777 31.923 1.00 53.69 298 ARG A C 1
ATOM 2501 O O . ARG A 1 298 ? -39.342 11.948 32.925 1.00 53.69 298 ARG A O 1
ATOM 2508 N N . ASP A 1 299 ? -40.057 12.577 30.857 1.00 44.09 299 ASP A N 1
ATOM 2509 C CA . ASP A 1 299 ? -39.494 13.934 30.822 1.00 44.09 299 ASP A CA 1
ATOM 2510 C C . ASP A 1 299 ? -40.238 14.886 31.770 1.00 44.09 299 ASP A C 1
ATOM 2512 O O . ASP A 1 299 ? -41.479 14.745 31.921 1.00 44.09 299 ASP A O 1
#

Mean predicted aligned error: 12.25 Å

Secondary structure (DSSP, 8-state):
-HHHHHHHHHHHHHHHHHHHHHHHHHHHHHHTTT---S-HHHHHHHHHHHHHHHHHHHHIIIIIIIIIITTT-HHHHHHHHHHHHHHHHHHHHHHHHHHS-TTT--GGGS--HHHHHHHHHHHHHHHHHHHHHHHHHHHHHHHHHHHHHHHHHHHHHHHHHHHTS-HHHHHHHHHHHHHHHHTT-TTHHHHHHHHHHHHHHHHTGGGSS-EEHHHHHHHHHHHHHHHHHHTTT-SEEEEEEESPPPS-EE-TTSSHHHHHHHHHHTTSS--SS-EEEEEEEEEEETTEEEEEEEEE---

InterPro domains:
  IPR010559 Signal transduction histidine kinase, internal region [PF06580] (156-234)
  IPR050640 Bacterial two-component sensor kinase systems [PTHR34220] (114-279)

Radius of gyration: 41.39 Å; Cα contacts (8 Å, |Δi|>4): 244; chains: 1; bounding box: 86×44×107 Å

Nearest PDB structures (foldseek):
  6swk-assembly1_A-2  TM=7.135E-01  e=1.857E-04  Geobacillus stearothermophilus
  6swj-assembly1_A-2  TM=7.135E-01  e=2.842E-04  Geobacillus stearothermophilus
  6dk8-assembly1_B  TM=4.953E-01  e=2.074E-01  Pseudomonas aeruginosa
  6dk7-assembly1_A  TM=4.434E-01  e=1.356E-01  Pseudomonas aeruginosa

pLDDT: mean 82.11, std 12.97, range [40.12, 98.0]

Organism: NCBI:txid2010828

Solvent-accessible surface area (backbone atoms only — not comparable to full-atom values): 16709 Å² total; per-residue (Å²): 119,71,73,60,57,57,49,52,52,52,49,53,54,51,51,51,52,50,53,50,39,55,48,39,41,51,50,54,33,57,74,47,73,67,68,61,68,99,43,72,65,52,51,49,68,24,47,53,51,50,53,38,39,49,51,51,35,50,48,39,67,69,46,44,38,62,67,22,47,73,66,69,35,55,68,64,32,53,53,55,48,53,49,49,35,51,51,41,14,51,52,38,46,52,53,53,57,70,72,49,58,90,86,74,63,57,80,81,67,77,71,48,43,68,57,43,30,54,52,37,48,50,54,38,49,55,54,49,50,54,50,48,54,52,54,49,52,52,48,51,55,52,49,54,51,50,54,50,52,54,50,54,49,53,51,51,53,50,50,52,60,52,62,70,52,56,61,68,61,50,55,52,53,51,51,51,46,50,57,34,52,77,69,66,42,88,59,38,68,58,53,54,50,41,53,51,54,50,49,46,41,62,71,57,54,53,74,42,83,57,39,46,44,64,58,53,53,52,49,50,52,44,51,52,51,54,49,44,59,75,50,72,67,78,47,53,70,50,79,49,80,45,67,74,84,62,100,45,71,38,56,50,70,72,62,48,66,61,55,54,46,46,69,65,57,34,67,75,59,97,57,99,78,44,36,44,36,44,37,41,41,49,48,86,57,83,97,46,81,50,80,52,74,52,76,53,48,68,124